Protein AF-A0A6G0XTJ3-F1 (afdb_monomer_lite)

InterPro domains:
  IPR000008 C2 domain [PF00168] (5-105)
  IPR000008 C2 domain [PS50004] (1-110)
  IPR000008 C2 domain [SM00239] (5-108)
  IPR006614 Peroxin/Ferlin domain [SM00694] (213-246)
  IPR010482 TECPR1-like, DysF domain [PF06398] (123-240)
  IPR035892 C2 domain superfamily [G3DSA:2.60.40.150] (3-154)
  IPR035892 C2 domain superfamily [SSF49562] (4-116)

pLDDT: mean 91.64, std 7.92, range [51.38, 98.62]

Sequence (246 aa):
MAILTVRIELYKATDLPAADMAVLGGKSDPYLVFTLGAHQARSLCVNGSLNPEFHAAQFEFQIDSARYENAAVEVQVWDNDVWRKDDLLGTISIPLKQIPRRHQAQPTAYPLVLDPAFVSHQVDSKVHMTLQILNEDEVAERVVLEVWENERIGLLNRKWTHENLKSGERKHWSSESGRITGDKFDDVVPPAASCYKATETWHYVKTSGDLAGWVYAADFDGPWFEKSQVRFSVRRRRWIQVLELV

Foldseek 3Di:
DFKKKKKKFFFKKAFFFFPDDPPVPGFFQKKKWKDKPPDIDIAATEPGDSIDGLQRDMDMDMDDPVCLQPIWIKMWMWGDDDPDDIDTQFIFTGRNVNADQDWDPFWDWTFTHGDPVRPVRPTRMTTTMHIHIGTPVRDQQKDKWKKKAKWWQDPPPRDTDQVRDDPPAAHRMEDLVSPQHDPDPVSHTDDDDPQKDWPDDKDWDCSDAENRQKWWALGSVDDTHNDDDPNTTMIMIMIIIMIGGD

Structure (mmCIF, N/CA/C/O backbone):
data_AF-A0A6G0XTJ3-F1
#
_entry.id   AF-A0A6G0XTJ3-F1
#
loop_
_atom_site.group_PDB
_atom_site.id
_atom_site.type_symbol
_atom_site.label_atom_id
_atom_site.label_alt_id
_atom_site.label_comp_id
_atom_site.label_asym_id
_atom_site.label_entity_id
_atom_site.label_seq_id
_atom_site.pdbx_PDB_ins_code
_atom_site.Cartn_x
_atom_site.Cartn_y
_atom_site.Cartn_z
_atom_site.occupancy
_atom_site.B_iso_or_equiv
_atom_site.auth_seq_id
_atom_site.auth_comp_id
_atom_site.auth_asym_id
_atom_site.auth_atom_id
_atom_site.pdbx_PDB_model_num
ATOM 1 N N . MET A 1 1 ? -26.649 5.704 -8.907 1.00 62.97 1 MET A N 1
ATOM 2 C CA . MET A 1 1 ? -26.161 5.340 -7.560 1.00 62.97 1 MET A CA 1
ATOM 3 C C . ME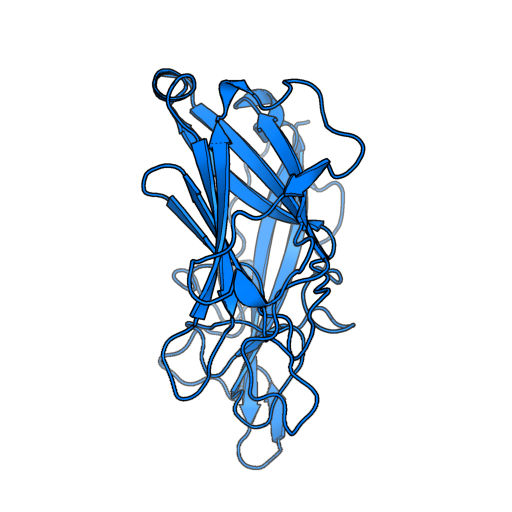T A 1 1 ? -24.852 6.079 -7.389 1.00 62.97 1 MET A C 1
ATOM 5 O O . MET A 1 1 ? -24.062 6.017 -8.318 1.00 62.97 1 MET A O 1
ATOM 9 N N . ALA A 1 2 ? -24.685 6.853 -6.317 1.00 87.50 2 ALA A N 1
ATOM 10 C CA . ALA A 1 2 ? -23.471 7.647 -6.116 1.00 87.50 2 ALA A CA 1
ATOM 11 C C . ALA A 1 2 ? -22.349 6.764 -5.557 1.00 87.50 2 ALA A C 1
ATOM 13 O O . ALA A 1 2 ? -22.618 5.917 -4.692 1.00 87.50 2 ALA A O 1
ATOM 14 N N . ILE A 1 3 ? -21.122 6.958 -6.033 1.00 91.44 3 ILE A N 1
ATOM 15 C CA . ILE A 1 3 ? -19.933 6.274 -5.523 1.00 91.44 3 ILE A CA 1
ATOM 16 C C . ILE A 1 3 ? -19.253 7.177 -4.489 1.00 91.44 3 ILE A C 1
ATOM 18 O O . ILE A 1 3 ? -19.184 8.393 -4.645 1.00 91.44 3 ILE A O 1
ATOM 22 N N . LEU A 1 4 ? -18.775 6.580 -3.399 1.00 92.88 4 LEU A N 1
ATOM 23 C CA . LEU A 1 4 ? -17.902 7.234 -2.428 1.00 92.88 4 LEU A CA 1
ATOM 24 C C . LEU A 1 4 ? -16.513 6.604 -2.498 1.00 92.88 4 LEU A C 1
ATOM 26 O O . LEU A 1 4 ? -16.388 5.388 -2.666 1.00 92.88 4 LEU A O 1
ATOM 30 N N . THR A 1 5 ? -15.485 7.418 -2.299 1.00 93.50 5 THR A N 1
ATOM 31 C CA . THR A 1 5 ? -14.100 6.971 -2.157 1.00 93.50 5 THR A CA 1
ATOM 32 C C . THR A 1 5 ? -13.686 7.050 -0.694 1.00 93.50 5 THR A C 1
ATOM 34 O O . THR A 1 5 ? -13.781 8.098 -0.059 1.00 93.50 5 THR A O 1
ATOM 37 N N . VAL A 1 6 ? -13.208 5.933 -0.152 1.00 94.56 6 VAL A N 1
ATOM 38 C CA . VAL A 1 6 ? -12.562 5.859 1.159 1.00 94.56 6 VAL A CA 1
ATOM 39 C C . VAL A 1 6 ? -11.060 5.984 0.944 1.00 94.56 6 VAL A C 1
ATOM 41 O O . VAL A 1 6 ? -10.449 5.071 0.390 1.00 94.56 6 VAL A O 1
ATOM 44 N N . ARG A 1 7 ? -10.470 7.101 1.375 1.00 93.81 7 ARG A N 1
ATOM 45 C CA . ARG A 1 7 ? -9.021 7.335 1.338 1.00 93.81 7 ARG A CA 1
ATOM 46 C C . ARG A 1 7 ? -8.423 7.091 2.718 1.00 93.81 7 ARG A C 1
ATOM 48 O O . ARG A 1 7 ? -8.933 7.602 3.714 1.00 93.81 7 ARG A O 1
ATOM 55 N N . ILE A 1 8 ? -7.341 6.326 2.760 1.00 95.12 8 ILE A N 1
ATOM 56 C CA . ILE A 1 8 ? -6.580 5.990 3.963 1.00 95.12 8 ILE A CA 1
ATOM 57 C C . ILE A 1 8 ? -5.150 6.474 3.761 1.00 95.12 8 ILE A C 1
ATOM 59 O O . ILE A 1 8 ? -4.542 6.126 2.751 1.00 95.12 8 ILE A O 1
ATOM 63 N N . GLU A 1 9 ? -4.592 7.214 4.715 1.00 94.38 9 GLU A N 1
ATOM 64 C CA . GLU A 1 9 ? -3.153 7.504 4.754 1.00 94.38 9 GLU A CA 1
ATOM 65 C C . GLU A 1 9 ? -2.546 6.809 5.973 1.00 94.38 9 GLU A C 1
ATOM 67 O O . GLU A 1 9 ? -2.852 7.138 7.121 1.00 94.38 9 GLU A O 1
ATOM 72 N N . LEU A 1 10 ? -1.696 5.815 5.727 1.00 96.06 10 LEU A N 1
ATOM 73 C CA . LEU A 1 10 ? -1.033 5.017 6.750 1.00 96.06 10 LEU A CA 1
ATOM 74 C C . LEU A 1 10 ? 0.309 5.646 7.132 1.00 96.06 10 LEU A C 1
ATOM 76 O O . LEU A 1 10 ? 1.194 5.795 6.292 1.00 96.06 10 LEU A O 1
ATOM 80 N N . TYR A 1 11 ? 0.501 5.959 8.414 1.00 95.25 11 TYR A N 1
ATOM 81 C CA . TYR A 1 11 ? 1.720 6.623 8.884 1.00 95.25 11 TYR A CA 1
ATOM 82 C C . TYR A 1 11 ? 2.690 5.671 9.562 1.00 95.25 11 TYR A C 1
ATOM 84 O O . TYR A 1 11 ? 3.867 5.661 9.213 1.00 95.25 11 TYR A O 1
ATOM 92 N N . LYS A 1 12 ? 2.223 4.906 10.549 1.00 96.75 12 LYS A N 1
ATOM 93 C CA . LYS A 1 12 ? 3.055 3.983 11.331 1.00 96.75 12 LYS A CA 1
ATOM 94 C C . LYS A 1 12 ? 2.205 2.994 12.116 1.00 96.75 12 LYS A C 1
ATOM 96 O O . LYS A 1 12 ? 1.019 3.237 12.340 1.00 96.75 12 LYS A O 1
ATOM 101 N N . ALA A 1 13 ? 2.835 1.937 12.607 1.00 97.94 13 ALA A N 1
ATOM 102 C CA . ALA A 1 13 ? 2.327 1.173 13.739 1.00 97.94 13 ALA A CA 1
ATOM 103 C C . ALA A 1 13 ? 3.308 1.283 14.910 1.00 97.94 13 ALA A C 1
ATOM 105 O O . ALA A 1 13 ? 4.484 1.588 14.716 1.00 97.94 13 ALA A O 1
ATOM 106 N N . THR A 1 14 ? 2.819 1.093 16.127 1.00 97.56 14 THR A N 1
ATOM 107 C CA . THR A 1 14 ? 3.628 1.197 17.344 1.00 97.56 14 THR A CA 1
ATOM 108 C C . THR A 1 14 ? 3.388 0.012 18.251 1.00 97.56 14 THR A C 1
ATOM 110 O O . THR A 1 14 ? 2.244 -0.428 18.353 1.00 97.56 14 THR A O 1
ATOM 113 N N . ASP A 1 15 ? 4.449 -0.423 18.927 1.00 96.06 15 ASP A N 1
ATOM 114 C CA . ASP A 1 15 ? 4.445 -1.479 19.941 1.00 96.06 15 ASP A CA 1
ATOM 115 C C . ASP A 1 15 ? 3.797 -2.783 19.450 1.00 96.06 15 ASP A C 1
ATOM 117 O O . ASP A 1 15 ? 2.881 -3.313 20.068 1.00 96.06 15 ASP A O 1
ATOM 121 N N . LEU A 1 16 ? 4.201 -3.264 18.272 1.00 96.56 16 LEU A N 1
ATOM 122 C CA . LEU A 1 16 ? 3.733 -4.544 17.734 1.00 96.56 16 LEU A CA 1
ATOM 123 C C . LEU A 1 16 ? 4.341 -5.732 18.502 1.00 96.56 16 LEU A C 1
ATOM 125 O O . LEU A 1 16 ? 5.470 -5.630 18.990 1.00 96.56 16 LEU A O 1
ATOM 129 N N . PRO A 1 17 ? 3.644 -6.881 18.585 1.00 93.19 17 PRO A N 1
ATOM 130 C CA . PRO A 1 17 ? 4.220 -8.090 19.159 1.00 93.19 17 PRO A CA 1
ATOM 131 C C . PRO A 1 17 ? 5.360 -8.615 18.277 1.00 93.19 17 PRO A C 1
ATOM 133 O O . PRO A 1 17 ? 5.270 -8.588 17.051 1.00 93.19 17 PRO A O 1
ATOM 136 N N . ALA A 1 18 ? 6.417 -9.118 18.915 1.00 89.44 18 ALA A N 1
ATOM 137 C CA . ALA A 1 18 ? 7.508 -9.821 18.248 1.00 89.44 18 ALA A CA 1
ATOM 138 C C . ALA A 1 18 ? 7.072 -11.227 17.819 1.00 89.44 18 ALA A C 1
ATOM 140 O O . ALA A 1 18 ? 6.812 -12.062 18.685 1.00 89.44 18 ALA A O 1
ATOM 141 N N . ALA A 1 19 ? 7.005 -11.487 16.516 1.00 80.44 19 ALA A N 1
ATOM 142 C CA . ALA A 1 19 ? 6.619 -12.791 15.974 1.00 80.44 19 ALA A CA 1
ATOM 143 C C . ALA A 1 19 ? 7.823 -13.668 15.578 1.00 80.44 19 ALA A C 1
ATOM 145 O O . ALA A 1 19 ? 7.720 -14.900 15.595 1.00 80.44 19 ALA A O 1
ATOM 146 N N . ASP A 1 20 ? 8.996 -13.069 15.353 1.00 76.31 20 ASP A N 1
ATOM 147 C CA . ASP A 1 20 ? 10.240 -13.801 15.129 1.00 76.31 20 ASP A CA 1
ATOM 148 C C . ASP A 1 20 ? 10.941 -14.228 16.425 1.00 76.31 20 ASP A C 1
ATOM 150 O O . ASP A 1 20 ? 10.878 -13.577 17.473 1.00 76.31 20 ASP A O 1
ATOM 154 N N . MET A 1 21 ? 11.693 -15.331 16.331 1.00 62.06 21 MET A N 1
ATOM 155 C CA . MET A 1 21 ? 12.376 -15.980 17.454 1.00 62.06 21 MET A CA 1
ATOM 156 C C . MET A 1 21 ? 13.208 -15.008 18.314 1.00 62.06 21 MET A C 1
ATOM 158 O O . MET A 1 21 ? 14.171 -14.378 17.867 1.00 62.06 21 MET A O 1
ATOM 162 N N . ALA A 1 22 ? 12.899 -14.988 19.613 1.00 55.50 22 ALA A N 1
ATOM 163 C CA . ALA A 1 22 ? 13.457 -14.074 20.612 1.00 55.50 22 ALA A CA 1
ATOM 164 C C . ALA A 1 22 ? 14.989 -14.142 20.805 1.00 55.50 22 ALA A C 1
ATOM 166 O O . ALA A 1 22 ? 15.582 -13.188 21.307 1.00 55.50 22 ALA A O 1
ATOM 167 N N . VAL A 1 23 ? 15.659 -15.223 20.381 1.00 52.19 23 VAL A N 1
ATOM 168 C CA . VAL A 1 23 ? 17.114 -15.429 20.576 1.00 52.19 23 VAL A CA 1
ATOM 169 C C . VAL A 1 23 ? 17.966 -14.383 19.832 1.00 52.19 23 VAL A C 1
ATOM 171 O O . VAL A 1 23 ? 19.100 -14.127 20.227 1.00 52.19 23 VAL A O 1
ATOM 174 N N . LEU A 1 24 ? 17.415 -13.728 18.803 1.00 51.38 24 LEU A N 1
ATOM 175 C CA . LEU A 1 24 ? 18.075 -12.658 18.036 1.00 51.38 24 LEU A CA 1
ATOM 176 C C . LEU A 1 24 ? 17.458 -11.265 18.266 1.00 51.38 24 LEU A C 1
ATOM 178 O O . LEU A 1 24 ? 17.714 -10.339 17.498 1.00 51.38 24 LEU A O 1
ATOM 182 N N . GLY A 1 25 ? 16.675 -11.095 19.335 1.00 54.78 25 GLY A N 1
ATOM 183 C CA . GLY A 1 25 ? 16.099 -9.801 19.709 1.00 54.78 25 GLY A CA 1
ATOM 184 C C . GLY A 1 25 ? 14.658 -9.563 19.256 1.00 54.78 25 GLY A C 1
ATOM 185 O O . GLY A 1 25 ? 14.263 -8.404 19.240 1.00 54.78 25 GLY A O 1
ATOM 186 N N . GLY A 1 26 ? 13.911 -10.624 18.908 1.00 66.31 26 GLY A N 1
ATOM 187 C CA . GLY A 1 26 ? 12.444 -10.655 18.761 1.00 66.31 26 GLY A CA 1
ATOM 188 C C . GLY A 1 26 ? 11.853 -9.469 17.999 1.00 66.31 26 GLY A C 1
ATOM 189 O O . GLY A 1 26 ? 11.491 -8.459 18.601 1.00 66.31 26 GLY A O 1
ATOM 190 N N . LYS A 1 27 ? 11.755 -9.580 16.676 1.00 81.38 27 LYS A N 1
ATOM 191 C CA . LYS A 1 27 ? 11.218 -8.530 15.802 1.00 81.38 27 LYS A CA 1
ATOM 192 C C . LYS A 1 27 ? 10.072 -9.087 14.956 1.00 81.38 27 LYS A C 1
ATOM 194 O O . LYS A 1 27 ? 9.687 -10.235 15.134 1.00 81.38 27 LYS A O 1
ATOM 199 N N . SER A 1 28 ? 9.533 -8.235 14.100 1.00 88.00 28 SER A N 1
ATOM 200 C CA . SER A 1 28 ? 8.550 -8.584 13.080 1.00 88.00 28 SER A CA 1
ATOM 201 C C . SER A 1 28 ? 8.933 -7.830 11.801 1.00 88.00 28 SER A C 1
ATOM 203 O O . SER A 1 28 ? 9.561 -6.765 11.882 1.00 88.00 28 SER A O 1
ATOM 205 N N . ASP A 1 29 ? 8.541 -8.345 10.646 1.00 91.62 29 ASP A N 1
ATOM 206 C CA . ASP A 1 29 ? 8.568 -7.739 9.319 1.00 91.62 29 ASP A CA 1
ATOM 207 C C . ASP A 1 29 ? 7.145 -7.257 8.924 1.00 91.62 29 ASP A C 1
ATOM 209 O O . ASP A 1 29 ? 6.542 -7.770 7.969 1.00 91.62 29 ASP A O 1
ATOM 213 N N . PRO A 1 30 ? 6.544 -6.289 9.654 1.00 95.00 30 PRO A N 1
ATOM 214 C CA . PRO A 1 30 ? 5.126 -5.991 9.545 1.00 95.00 30 PRO A CA 1
ATOM 215 C C . PRO A 1 30 ? 4.707 -5.388 8.205 1.00 95.00 30 PRO A C 1
ATOM 217 O O . PRO A 1 30 ? 5.391 -4.546 7.612 1.00 95.00 30 PRO A O 1
ATOM 220 N N . TYR A 1 31 ? 3.492 -5.742 7.799 1.00 96.44 31 TYR A N 1
ATOM 221 C CA . TYR A 1 31 ? 2.725 -5.074 6.755 1.00 96.44 31 TYR A CA 1
ATOM 222 C C . TYR A 1 31 ? 1.237 -5.063 7.099 1.00 96.44 31 TYR A C 1
ATOM 224 O O . TYR A 1 31 ? 0.759 -5.826 7.939 1.00 96.44 31 TYR A O 1
ATOM 232 N N . LEU A 1 32 ? 0.495 -4.172 6.449 1.00 97.94 32 LEU A N 1
ATOM 233 C CA . LEU A 1 32 ? -0.933 -4.013 6.655 1.00 97.94 32 LEU A CA 1
ATOM 234 C C . LEU A 1 32 ? -1.706 -4.408 5.407 1.00 97.94 32 LEU A C 1
ATOM 236 O O . LEU A 1 32 ? -1.293 -4.135 4.278 1.00 97.94 32 LEU A O 1
ATOM 240 N N . VAL A 1 33 ? -2.852 -5.032 5.637 1.00 98.06 33 VAL A N 1
ATOM 241 C CA . VAL A 1 33 ? -3.831 -5.380 4.617 1.00 98.06 33 VAL A CA 1
ATOM 242 C C . VAL A 1 33 ? -5.123 -4.647 4.935 1.00 98.06 33 VAL A C 1
ATOM 244 O O . VAL A 1 33 ? -5.713 -4.855 5.992 1.00 98.06 33 VAL A O 1
ATOM 247 N N . PHE A 1 34 ? -5.554 -3.796 4.012 1.00 98.25 34 PHE A N 1
ATOM 248 C CA . PHE A 1 34 ? -6.800 -3.042 4.082 1.00 98.25 34 PHE A CA 1
ATOM 249 C C . PHE A 1 34 ? -7.832 -3.711 3.185 1.00 98.25 34 PHE A C 1
ATOM 251 O O . PHE A 1 34 ? -7.541 -3.978 2.020 1.00 98.25 34 PHE A O 1
ATOM 258 N N . THR A 1 35 ? -9.031 -3.959 3.702 1.00 98.12 35 THR A N 1
ATOM 259 C CA . THR A 1 35 ? -10.126 -4.586 2.957 1.00 98.12 35 THR A CA 1
ATOM 260 C C . THR A 1 35 ? -11.396 -3.751 3.085 1.00 98.12 35 THR A C 1
ATOM 262 O O . THR A 1 35 ? -11.796 -3.380 4.188 1.00 98.12 35 THR A O 1
ATOM 265 N N . LEU A 1 36 ? -12.051 -3.482 1.953 1.00 97.00 36 LEU A N 1
ATOM 266 C CA . LEU A 1 36 ? -13.379 -2.875 1.892 1.00 97.00 36 LEU A CA 1
ATOM 267 C C . LEU A 1 36 ? -14.246 -3.647 0.891 1.00 97.00 36 LEU A C 1
ATOM 269 O O . LEU A 1 36 ? -14.061 -3.570 -0.326 1.00 97.00 36 LEU A O 1
ATOM 273 N N . GLY A 1 37 ? -15.209 -4.413 1.405 1.00 92.38 37 GLY A N 1
ATOM 274 C CA . GLY A 1 37 ? -16.030 -5.297 0.579 1.00 92.38 37 GLY A CA 1
ATOM 275 C C . GLY A 1 37 ? -15.183 -6.374 -0.107 1.00 92.38 37 GLY A C 1
ATOM 276 O O . GLY A 1 37 ? -14.578 -7.200 0.565 1.00 92.38 37 GLY A O 1
ATOM 277 N N . ALA A 1 38 ? -15.159 -6.376 -1.442 1.00 91.00 38 ALA A N 1
ATOM 278 C CA . ALA A 1 38 ? -14.368 -7.320 -2.242 1.00 91.00 38 ALA A CA 1
ATOM 279 C C . ALA A 1 38 ? -12.983 -6.776 -2.641 1.00 91.00 38 ALA A C 1
ATOM 281 O O . ALA A 1 38 ? -12.222 -7.468 -3.316 1.00 91.00 38 ALA A O 1
ATOM 282 N N . HIS A 1 39 ? -12.670 -5.531 -2.275 1.00 93.50 39 HIS A N 1
ATOM 283 C CA . HIS A 1 39 ? -11.424 -4.871 -2.643 1.00 93.50 39 HIS A CA 1
ATOM 284 C C . HIS A 1 39 ? -10.423 -4.950 -1.497 1.00 93.50 39 HIS A C 1
ATOM 286 O O . HIS A 1 39 ? -10.787 -4.756 -0.337 1.00 93.50 39 HIS A O 1
ATOM 292 N N . GLN A 1 40 ? -9.160 -5.198 -1.836 1.00 94.81 40 GLN A N 1
ATOM 293 C CA . GLN A 1 40 ? -8.071 -5.327 -0.879 1.00 94.81 40 GLN A CA 1
ATOM 294 C C . GLN A 1 40 ? -6.833 -4.581 -1.384 1.00 94.81 40 GLN A C 1
ATOM 296 O O . GLN A 1 40 ? -6.540 -4.610 -2.579 1.00 94.81 40 GLN A O 1
ATOM 301 N N . ALA A 1 41 ? -6.106 -3.933 -0.476 1.00 93.94 41 ALA A N 1
ATOM 302 C CA . ALA A 1 41 ? -4.799 -3.340 -0.739 1.00 93.94 41 ALA A CA 1
ATOM 303 C C . ALA A 1 41 ? -3.807 -3.725 0.364 1.00 93.94 41 ALA A C 1
ATOM 305 O O . ALA A 1 41 ? -4.196 -3.954 1.510 1.00 93.94 41 ALA A O 1
ATOM 306 N N . ARG A 1 42 ? -2.519 -3.790 0.017 1.00 94.38 42 ARG A N 1
ATOM 307 C CA . ARG A 1 42 ? -1.431 -4.194 0.915 1.00 94.38 42 ARG A CA 1
ATOM 308 C C . ARG A 1 42 ? -0.367 -3.098 0.984 1.00 94.38 42 ARG A C 1
ATOM 310 O O . ARG A 1 42 ? -0.004 -2.543 -0.051 1.00 94.38 42 ARG A O 1
ATOM 317 N N . SER A 1 43 ? 0.146 -2.803 2.179 1.00 95.25 43 SER A N 1
ATOM 318 C CA . SER A 1 43 ? 1.287 -1.896 2.362 1.00 95.25 43 SER A CA 1
ATOM 319 C C . SER A 1 43 ? 2.621 -2.544 1.973 1.00 95.25 43 SER A C 1
ATOM 321 O O . SER A 1 43 ? 2.710 -3.752 1.752 1.00 95.25 43 SER A O 1
ATOM 323 N N . LEU A 1 44 ? 3.690 -1.742 1.956 1.00 94.00 44 LEU A N 1
ATOM 324 C CA . LEU A 1 44 ? 5.051 -2.281 1.984 1.00 94.00 44 LEU A CA 1
ATOM 325 C C . LEU A 1 44 ? 5.284 -3.073 3.278 1.00 94.00 44 LEU A C 1
ATOM 327 O O . LEU A 1 44 ? 4.667 -2.782 4.306 1.00 94.00 44 LEU A O 1
ATOM 331 N N . CYS A 1 45 ? 6.193 -4.040 3.213 1.00 93.62 45 CYS A N 1
ATOM 332 C CA . CYS A 1 45 ? 6.741 -4.734 4.371 1.00 93.62 45 CYS A CA 1
ATOM 333 C C . CYS A 1 45 ? 7.938 -3.950 4.929 1.00 93.62 45 CYS A C 1
ATOM 335 O O . CYS A 1 45 ? 8.872 -3.604 4.191 1.00 93.62 45 CYS A O 1
ATOM 337 N N . VAL A 1 46 ? 7.923 -3.683 6.235 1.00 92.06 46 VAL A N 1
ATOM 338 C CA . VAL A 1 46 ? 9.010 -2.992 6.942 1.00 92.06 46 VAL A CA 1
ATOM 339 C C . VAL A 1 46 ? 9.794 -4.016 7.748 1.00 92.06 46 VAL A C 1
ATOM 341 O O . VAL A 1 46 ? 9.270 -4.561 8.705 1.00 92.06 46 VAL A O 1
ATOM 344 N N . ASN A 1 47 ? 11.052 -4.272 7.390 1.00 88.94 47 ASN A N 1
ATOM 345 C CA . ASN A 1 47 ? 11.811 -5.355 8.022 1.00 88.94 47 ASN A CA 1
ATOM 346 C C . ASN A 1 47 ? 12.246 -5.030 9.458 1.00 88.94 47 ASN A C 1
ATOM 348 O O . ASN A 1 47 ? 12.827 -3.969 9.718 1.00 88.94 47 ASN A O 1
ATOM 352 N N . GLY A 1 48 ? 12.095 -6.000 10.353 1.00 89.06 48 GLY A N 1
ATOM 353 C CA . GLY A 1 48 ? 12.726 -6.058 11.659 1.00 89.06 48 GLY A CA 1
ATOM 354 C C . GLY A 1 48 ? 12.357 -4.893 12.574 1.00 89.06 48 GLY A C 1
ATOM 355 O O . GLY A 1 48 ? 13.245 -4.335 13.238 1.00 89.06 48 GLY A O 1
ATOM 356 N N . SER A 1 49 ? 11.082 -4.505 12.598 1.00 92.06 49 SER A N 1
ATOM 357 C CA . SER A 1 49 ? 10.582 -3.381 13.385 1.00 92.06 49 SER A CA 1
ATOM 358 C C . SER A 1 49 ? 9.259 -3.692 14.076 1.00 92.06 49 SER A C 1
ATOM 360 O O . SER A 1 49 ? 8.274 -4.042 13.439 1.00 92.06 49 SER A O 1
ATOM 362 N N . LEU A 1 50 ? 9.212 -3.446 15.386 1.00 94.44 50 LEU A N 1
ATOM 363 C CA . LEU A 1 50 ? 7.964 -3.421 16.160 1.00 94.44 50 LEU A CA 1
ATOM 364 C C . LEU A 1 50 ? 7.272 -2.047 16.107 1.00 94.44 50 LEU A C 1
ATOM 366 O O . LEU A 1 50 ? 6.180 -1.870 16.637 1.00 94.44 50 LEU A O 1
ATOM 370 N N . ASN A 1 51 ? 7.918 -1.060 15.480 1.00 96.12 51 ASN A N 1
ATOM 371 C CA . ASN A 1 51 ? 7.412 0.298 15.298 1.00 96.12 51 ASN A CA 1
ATOM 372 C C . ASN A 1 51 ? 7.624 0.729 13.835 1.00 96.12 51 ASN A C 1
ATOM 374 O O . ASN A 1 51 ? 8.474 1.582 13.564 1.00 96.12 51 ASN A O 1
ATOM 378 N N . PRO A 1 52 ? 6.979 0.062 12.863 1.00 94.94 52 PRO A N 1
ATOM 379 C CA . PRO A 1 52 ? 7.200 0.346 11.450 1.00 94.94 52 PRO A CA 1
ATOM 380 C C . PRO A 1 52 ? 6.662 1.724 11.056 1.00 94.94 52 PRO A C 1
ATOM 382 O O . PRO A 1 52 ? 5.592 2.133 11.511 1.00 94.94 52 PRO A O 1
ATOM 385 N N . GLU A 1 53 ? 7.370 2.407 10.158 1.00 94.00 53 GLU A N 1
ATOM 386 C CA . GLU A 1 53 ? 6.927 3.656 9.535 1.00 94.00 53 GLU A CA 1
ATOM 387 C C . GLU A 1 53 ? 6.561 3.419 8.065 1.00 94.00 53 GLU A C 1
ATOM 389 O O . GLU A 1 53 ? 7.235 2.684 7.350 1.00 94.00 53 GLU A O 1
ATOM 394 N N . PHE A 1 54 ? 5.472 4.046 7.625 1.00 92.25 54 PHE A N 1
ATOM 395 C CA . PHE A 1 54 ? 4.904 3.935 6.277 1.00 92.25 54 PHE A CA 1
ATOM 396 C C . PHE A 1 54 ? 4.755 5.298 5.582 1.00 92.25 54 PHE A C 1
ATOM 398 O O . PHE A 1 54 ? 4.269 5.361 4.458 1.00 92.25 54 PHE A O 1
ATOM 405 N N . HIS A 1 55 ? 5.157 6.387 6.248 1.00 88.50 55 HIS A N 1
ATOM 406 C CA . HIS A 1 55 ? 5.308 7.732 5.676 1.00 88.50 55 HIS A CA 1
ATOM 407 C C . HIS A 1 55 ? 4.096 8.252 4.876 1.00 88.50 55 HIS A C 1
ATOM 409 O O . HIS A 1 55 ? 4.254 8.806 3.788 1.00 88.50 55 HIS A O 1
ATOM 415 N N . ALA A 1 56 ? 2.894 8.103 5.441 1.00 87.94 56 ALA A N 1
ATOM 416 C CA . ALA A 1 56 ? 1.627 8.516 4.830 1.00 87.94 56 ALA A CA 1
ATOM 417 C C . ALA A 1 56 ? 1.327 7.792 3.503 1.00 87.94 56 ALA A C 1
ATOM 419 O O . ALA A 1 56 ? 0.833 8.391 2.549 1.00 87.94 56 ALA A O 1
ATOM 420 N N . ALA A 1 57 ? 1.627 6.491 3.427 1.00 89.06 57 ALA A N 1
ATOM 421 C CA . ALA A 1 57 ? 1.248 5.660 2.290 1.00 89.06 57 ALA A CA 1
ATOM 422 C C . ALA A 1 57 ? -0.275 5.701 2.083 1.00 89.06 57 ALA A C 1
ATOM 424 O O . ALA A 1 57 ? -1.040 5.386 2.997 1.00 89.06 57 ALA A O 1
ATOM 425 N N . GLN A 1 58 ? -0.703 6.097 0.884 1.00 90.19 58 GLN A N 1
ATOM 426 C CA . GLN A 1 58 ? -2.110 6.318 0.557 1.00 90.19 58 GLN A CA 1
ATOM 427 C C . GLN A 1 58 ? -2.747 5.083 -0.093 1.00 90.19 58 GLN A C 1
ATOM 429 O O . GLN A 1 58 ? -2.176 4.500 -1.015 1.00 90.19 58 GLN A O 1
ATOM 434 N N . PHE A 1 59 ? -3.962 4.746 0.337 1.00 92.62 59 PHE A N 1
ATOM 435 C CA . PHE A 1 59 ? -4.806 3.689 -0.224 1.00 92.62 59 PHE A CA 1
ATOM 436 C C . PHE A 1 59 ? -6.213 4.235 -0.470 1.00 92.62 59 PHE A C 1
ATOM 438 O O . PHE A 1 59 ? -6.737 4.979 0.357 1.00 92.62 59 PHE A O 1
ATOM 445 N N . GLU A 1 60 ? -6.835 3.864 -1.588 1.00 92.81 60 GLU A N 1
ATOM 446 C CA . GLU A 1 60 ? -8.186 4.308 -1.942 1.00 92.81 60 GLU A CA 1
ATOM 447 C C . GLU A 1 60 ? -9.078 3.131 -2.326 1.00 92.81 60 GLU A C 1
ATOM 449 O O . GLU A 1 60 ? -8.662 2.223 -3.047 1.00 92.81 60 GLU A O 1
ATOM 454 N N . PHE A 1 61 ? -10.324 3.169 -1.858 1.00 94.38 61 PHE A N 1
ATOM 455 C CA . PHE A 1 61 ? -11.337 2.159 -2.141 1.00 94.38 61 PHE A CA 1
ATOM 456 C C . PHE A 1 61 ? -12.643 2.821 -2.552 1.00 94.38 61 PHE A C 1
ATOM 458 O O . PHE A 1 61 ? -13.086 3.769 -1.909 1.00 94.38 61 PHE A O 1
ATOM 465 N N . GLN A 1 62 ? -13.295 2.290 -3.582 1.00 93.88 62 GLN A N 1
ATOM 466 C CA . GLN A 1 62 ? -14.617 2.747 -3.998 1.00 93.88 62 GLN A CA 1
ATOM 467 C C . GLN A 1 62 ? -15.710 1.897 -3.351 1.00 93.88 62 GLN A C 1
ATOM 469 O O . GLN A 1 62 ? -15.594 0.673 -3.257 1.00 93.88 62 GLN A O 1
ATOM 474 N N . ILE A 1 63 ? -16.794 2.543 -2.930 1.00 93.69 63 ILE A N 1
ATOM 475 C CA . ILE A 1 63 ? -17.979 1.872 -2.402 1.00 93.69 63 ILE A CA 1
ATOM 476 C C . ILE A 1 63 ? -19.257 2.565 -2.871 1.00 93.69 63 ILE A C 1
ATOM 478 O O . ILE A 1 63 ? -19.329 3.788 -2.967 1.00 93.69 63 ILE A O 1
ATOM 482 N N . ASP A 1 64 ? -20.292 1.771 -3.142 1.00 93.00 64 ASP A N 1
ATOM 483 C CA . ASP A 1 64 ? -21.637 2.294 -3.373 1.00 93.00 64 ASP A CA 1
ATOM 484 C C . ASP A 1 64 ? -22.149 2.989 -2.102 1.00 93.00 64 ASP A C 1
ATOM 486 O O . ASP A 1 64 ? -22.173 2.388 -1.021 1.00 93.00 64 ASP A O 1
ATOM 490 N N . SER A 1 65 ? -22.598 4.238 -2.236 1.00 90.44 65 SER A N 1
ATOM 491 C CA . SER A 1 65 ? -23.221 5.008 -1.153 1.00 90.44 65 SER A CA 1
ATOM 492 C C . SER A 1 65 ? -24.350 4.257 -0.435 1.00 90.44 65 SER A C 1
ATOM 494 O O . SER A 1 65 ? -24.502 4.417 0.774 1.00 90.44 65 SER A O 1
ATOM 496 N N . ALA A 1 66 ? -25.087 3.369 -1.111 1.00 91.94 66 ALA A N 1
ATOM 497 C CA . ALA A 1 66 ? -26.129 2.545 -0.495 1.00 91.94 66 ALA A CA 1
ATOM 498 C C . ALA A 1 66 ? -25.584 1.521 0.521 1.00 91.94 66 ALA A C 1
ATOM 500 O O . ALA A 1 66 ? -26.313 1.070 1.405 1.00 91.94 66 ALA A O 1
ATOM 501 N N . ARG A 1 67 ? -24.307 1.136 0.407 1.00 92.38 67 ARG A N 1
ATOM 502 C CA . ARG A 1 67 ? -23.639 0.194 1.321 1.00 92.38 67 ARG A CA 1
ATOM 503 C C . ARG A 1 67 ? -22.909 0.892 2.468 1.00 92.38 67 ARG A C 1
ATOM 505 O O . ARG A 1 67 ? -22.502 0.211 3.405 1.00 92.38 67 ARG A O 1
ATOM 512 N N . TYR A 1 68 ? -22.770 2.218 2.414 1.00 90.94 68 TYR A N 1
ATOM 513 C CA . TYR A 1 68 ? -21.983 3.017 3.357 1.00 90.94 68 TYR A CA 1
ATOM 514 C C . TYR A 1 68 ? -22.329 2.743 4.831 1.00 90.94 68 TYR A C 1
ATOM 516 O O . TYR A 1 68 ? -21.433 2.490 5.632 1.00 90.94 68 TYR A O 1
ATOM 524 N N . GLU A 1 69 ? -23.619 2.720 5.179 1.00 90.94 69 GLU A N 1
ATOM 525 C CA . GLU A 1 69 ? -24.097 2.589 6.570 1.00 90.94 69 GLU A CA 1
ATOM 526 C C . GLU A 1 69 ? -23.680 1.282 7.266 1.00 90.94 69 GLU A C 1
ATOM 528 O O . GLU A 1 69 ? -23.554 1.234 8.493 1.00 90.94 69 GLU A O 1
ATOM 533 N N . ASN A 1 70 ? -23.462 0.222 6.483 1.00 92.94 70 ASN A N 1
ATOM 534 C CA . ASN A 1 70 ? -23.170 -1.126 6.977 1.00 92.94 70 ASN A CA 1
ATOM 535 C C . ASN A 1 70 ? -21.763 -1.608 6.602 1.00 92.94 70 ASN A C 1
ATOM 537 O O . ASN A 1 70 ? -21.439 -2.774 6.815 1.00 92.94 70 ASN A O 1
ATOM 541 N N . ALA A 1 71 ? -20.941 -0.738 6.017 1.00 95.88 71 ALA A N 1
ATOM 542 C CA . ALA A 1 71 ? -19.589 -1.073 5.607 1.00 95.88 71 ALA A CA 1
ATOM 543 C C . ALA A 1 71 ? -18.562 -0.660 6.666 1.00 95.88 71 ALA A C 1
ATOM 545 O O . ALA A 1 71 ? -18.751 0.307 7.408 1.00 95.88 71 ALA A O 1
ATOM 546 N N . ALA A 1 72 ? -17.447 -1.382 6.693 1.00 97.38 72 ALA A N 1
ATOM 547 C CA . ALA A 1 72 ? -16.288 -1.089 7.517 1.00 97.38 72 ALA A CA 1
ATOM 548 C C . ALA A 1 72 ? -15.011 -1.287 6.698 1.00 97.38 72 ALA A C 1
ATOM 550 O O . ALA A 1 72 ? -14.971 -2.136 5.804 1.00 97.38 72 ALA A O 1
ATOM 551 N N . VAL A 1 73 ? -13.983 -0.498 7.007 1.00 97.88 73 VAL A N 1
ATOM 552 C CA . VAL A 1 73 ? -12.615 -0.827 6.606 1.00 97.88 73 VAL A CA 1
ATOM 553 C C . VAL A 1 73 ? -12.094 -1.852 7.599 1.00 97.88 73 VAL A C 1
ATOM 555 O O . VAL A 1 73 ? -11.987 -1.561 8.791 1.00 97.88 73 VAL A O 1
ATOM 558 N N . GLU A 1 74 ? -11.759 -3.031 7.095 1.00 98.31 74 GLU A N 1
ATOM 559 C CA . GLU A 1 74 ? -11.067 -4.060 7.861 1.00 98.31 74 GLU A CA 1
ATOM 560 C C . GLU A 1 74 ? -9.565 -3.917 7.636 1.00 98.31 74 GLU A C 1
ATOM 562 O O . GLU A 1 74 ? -9.093 -3.882 6.497 1.00 98.31 74 GLU A O 1
ATOM 567 N N . VAL A 1 75 ? -8.811 -3.826 8.724 1.00 98.56 75 VAL A N 1
ATOM 568 C CA . VAL A 1 75 ? -7.355 -3.708 8.711 1.00 98.56 75 VAL A CA 1
ATOM 569 C C . VAL A 1 75 ? -6.772 -4.908 9.429 1.00 98.56 75 VAL A C 1
ATOM 571 O O . VAL A 1 75 ? -7.148 -5.210 10.559 1.00 98.56 75 VAL A O 1
ATOM 574 N N . GLN A 1 76 ? -5.830 -5.580 8.787 1.00 98.56 76 GLN A N 1
ATOM 575 C CA . GLN A 1 76 ? -5.079 -6.678 9.379 1.00 98.56 76 GLN A CA 1
ATOM 576 C C . GLN A 1 76 ? -3.601 -6.314 9.386 1.00 98.56 76 GLN A C 1
ATOM 578 O O . GLN A 1 76 ? -3.073 -5.879 8.361 1.00 98.56 76 GLN A O 1
ATOM 583 N N . VAL A 1 77 ? -2.943 -6.487 10.528 1.00 98.12 77 VAL A N 1
ATOM 584 C CA . VAL A 1 77 ? -1.493 -6.325 10.661 1.00 98.12 77 VAL A CA 1
ATOM 585 C C . VAL A 1 77 ? -0.880 -7.715 10.665 1.00 98.12 77 VAL A C 1
ATOM 587 O O . VAL A 1 77 ? -1.226 -8.541 11.507 1.00 98.12 77 VAL A O 1
ATOM 590 N N . TRP A 1 78 ? 0.013 -7.965 9.722 1.00 97.19 78 TRP A N 1
ATOM 591 C CA . TRP A 1 78 ? 0.641 -9.259 9.491 1.00 97.19 78 TRP A CA 1
ATOM 592 C C . TRP A 1 78 ? 2.147 -9.147 9.647 1.00 97.19 78 TRP A C 1
ATOM 594 O O . TRP A 1 78 ? 2.718 -8.115 9.299 1.00 97.19 78 TRP A O 1
ATOM 604 N N . ASP A 1 79 ? 2.770 -10.219 10.113 1.00 94.19 79 ASP A N 1
ATOM 605 C CA . ASP A 1 79 ? 4.210 -10.419 10.077 1.00 94.19 79 ASP A CA 1
ATOM 606 C C . ASP A 1 79 ? 4.596 -11.205 8.823 1.00 94.19 79 ASP A C 1
ATOM 608 O O . ASP A 1 79 ? 4.003 -12.250 8.550 1.00 94.19 79 ASP A O 1
ATOM 612 N N . ASN A 1 80 ? 5.526 -10.688 8.012 1.00 90.69 80 ASN A N 1
ATOM 613 C CA . ASN A 1 80 ? 5.949 -11.411 6.818 1.00 90.69 80 ASN A CA 1
ATOM 614 C C . ASN A 1 80 ? 7.035 -12.438 7.126 1.00 90.69 80 ASN A C 1
ATOM 616 O O . ASN A 1 80 ? 8.135 -12.088 7.534 1.00 90.69 80 ASN A O 1
ATOM 620 N N . ASP A 1 81 ? 6.767 -13.685 6.761 1.00 84.88 81 ASP A N 1
ATOM 621 C CA . ASP A 1 81 ? 7.683 -14.789 6.958 1.00 84.88 81 ASP A CA 1
ATOM 622 C C . ASP A 1 81 ? 8.144 -15.385 5.631 1.00 84.88 81 ASP A C 1
ATOM 624 O O . ASP A 1 81 ? 7.376 -15.723 4.735 1.00 84.88 81 ASP A O 1
ATOM 628 N N . VAL A 1 82 ? 9.453 -15.573 5.503 1.00 74.56 82 VAL A N 1
ATOM 629 C CA . VAL A 1 82 ? 10.067 -16.024 4.243 1.00 74.56 82 VAL A CA 1
ATOM 630 C C . VAL A 1 82 ? 9.872 -17.517 4.013 1.00 74.56 82 VAL A C 1
ATOM 632 O O . VAL A 1 82 ? 9.765 -17.972 2.876 1.00 74.56 82 VAL A O 1
ATOM 635 N N . TRP A 1 83 ? 9.895 -18.288 5.099 1.00 73.19 83 TRP A N 1
ATOM 636 C CA . TRP A 1 83 ? 9.967 -19.752 5.071 1.00 73.19 83 TRP A CA 1
ATOM 637 C C . TRP A 1 83 ? 8.745 -20.428 5.696 1.00 73.19 83 TRP A C 1
ATOM 639 O O . TRP A 1 83 ? 8.657 -21.656 5.693 1.00 73.19 83 TRP A O 1
ATOM 649 N N . ARG A 1 84 ? 7.810 -19.644 6.234 1.00 81.12 84 ARG A N 1
ATOM 650 C CA . ARG A 1 84 ? 6.556 -20.110 6.828 1.00 81.12 84 ARG A CA 1
ATOM 651 C C . ARG A 1 84 ? 5.419 -19.186 6.402 1.00 81.12 84 ARG A C 1
ATOM 653 O O . ARG A 1 84 ? 5.627 -18.227 5.672 1.00 81.12 84 ARG A O 1
ATOM 660 N N . LYS A 1 85 ? 4.201 -19.548 6.789 1.00 86.19 85 LYS A N 1
ATOM 661 C CA . LYS A 1 85 ? 3.031 -18.705 6.565 1.00 86.19 85 LYS A CA 1
ATOM 662 C C . LYS A 1 85 ? 3.147 -17.462 7.448 1.00 86.19 85 LYS A C 1
ATOM 664 O O . LYS A 1 85 ? 3.444 -17.623 8.622 1.00 86.19 85 LYS A O 1
ATOM 669 N N . ASP A 1 86 ? 2.841 -16.303 6.877 1.00 91.88 86 ASP A N 1
ATOM 670 C CA . ASP A 1 86 ? 2.732 -15.035 7.599 1.00 91.88 86 ASP A CA 1
ATOM 671 C C . ASP A 1 86 ? 1.808 -15.156 8.827 1.00 91.88 86 ASP A C 1
ATOM 673 O O . ASP A 1 86 ? 0.693 -15.696 8.732 1.00 91.88 86 ASP A O 1
ATOM 677 N N . ASP A 1 87 ? 2.268 -14.625 9.959 1.00 93.69 87 ASP A N 1
ATOM 678 C CA . ASP A 1 87 ? 1.550 -14.631 11.232 1.00 93.69 87 ASP A CA 1
ATOM 679 C C . ASP A 1 87 ? 0.644 -13.387 11.339 1.00 93.69 87 ASP A C 1
ATOM 681 O O . ASP A 1 87 ? 1.070 -12.248 11.133 1.00 93.69 87 ASP A O 1
ATOM 685 N N . LEU A 1 88 ? -0.642 -13.578 11.657 1.00 96.44 88 LEU A N 1
ATOM 686 C CA . LEU A 1 88 ? -1.559 -12.460 11.905 1.00 96.44 88 LEU A CA 1
ATOM 687 C C . LEU A 1 88 ? -1.267 -11.883 13.291 1.00 96.44 88 LEU A C 1
ATOM 689 O O . LEU A 1 88 ? -1.493 -12.556 14.290 1.00 96.44 88 LEU A O 1
ATOM 693 N N . LEU A 1 89 ? -0.822 -10.630 13.366 1.00 97.06 89 LEU A N 1
ATOM 694 C CA . LEU A 1 89 ? -0.535 -9.973 14.645 1.00 97.06 89 LEU A CA 1
ATOM 695 C C . LEU A 1 89 ? -1.809 -9.445 15.305 1.00 97.06 89 LEU A C 1
ATOM 697 O O . LEU A 1 89 ? -1.959 -9.484 16.527 1.00 97.06 89 LEU A O 1
ATOM 701 N N . GLY A 1 90 ? -2.740 -8.942 14.496 1.00 97.94 90 GLY A N 1
ATOM 702 C CA . GLY A 1 90 ? -4.016 -8.446 14.984 1.00 97.94 90 GLY A CA 1
ATOM 703 C C . GLY A 1 90 ? -4.839 -7.726 13.926 1.00 97.94 90 GLY A C 1
ATOM 704 O O . GLY A 1 90 ? -4.450 -7.612 12.761 1.00 97.94 90 GLY A O 1
ATOM 705 N N . THR A 1 91 ? -5.998 -7.231 14.348 1.00 98.62 91 THR A N 1
ATOM 706 C CA . THR A 1 91 ? -7.013 -6.651 13.464 1.00 98.62 91 THR A CA 1
ATOM 707 C C . THR A 1 91 ? -7.622 -5.363 14.015 1.00 98.62 91 THR A C 1
ATOM 709 O O . THR A 1 91 ? -7.593 -5.102 15.219 1.00 98.62 91 THR A O 1
ATOM 712 N N . ILE A 1 92 ? -8.170 -4.542 13.120 1.00 98.56 92 ILE A N 1
ATOM 713 C CA . ILE A 1 92 ? -8.945 -3.334 13.423 1.00 98.56 92 ILE A CA 1
ATOM 714 C C . ILE A 1 92 ? -10.134 -3.310 12.461 1.00 98.56 92 ILE A C 1
ATOM 716 O O . ILE A 1 92 ? -9.938 -3.418 11.254 1.00 98.56 92 ILE A O 1
ATOM 720 N N . SER A 1 93 ? -11.343 -3.109 12.981 1.00 98.06 93 SER A N 1
ATOM 721 C CA . SER A 1 93 ? -12.546 -2.883 12.170 1.00 98.06 93 SER A CA 1
ATOM 722 C C . SER A 1 93 ? -13.043 -1.459 12.392 1.00 98.06 93 SER A C 1
ATOM 724 O O . SER A 1 93 ? -13.292 -1.053 13.531 1.00 98.06 93 SER A O 1
ATOM 726 N N . ILE A 1 94 ? -13.156 -0.680 11.314 1.00 97.25 94 ILE A N 1
ATOM 727 C CA . ILE A 1 94 ? -13.545 0.736 11.360 1.00 97.25 94 ILE A CA 1
ATOM 728 C C . ILE A 1 94 ? -14.821 0.933 10.532 1.00 97.25 94 ILE A C 1
ATOM 730 O O . ILE A 1 94 ? -14.741 1.078 9.308 1.00 97.25 94 ILE A O 1
ATOM 734 N N . PRO A 1 95 ? -16.010 0.966 11.163 1.00 97.00 95 PRO A N 1
ATOM 735 C CA . PRO A 1 95 ? -17.262 1.258 10.473 1.00 97.00 95 PRO A CA 1
ATOM 736 C C . PRO A 1 95 ? -17.224 2.623 9.776 1.00 97.00 95 PRO A C 1
ATOM 738 O O . PRO A 1 95 ? -16.922 3.637 10.409 1.00 97.00 95 PRO A O 1
ATOM 741 N N . LEU A 1 96 ? -17.599 2.685 8.494 1.00 95.06 96 LEU A N 1
ATOM 742 C CA . LEU A 1 96 ? -17.485 3.915 7.698 1.00 95.06 96 LEU A CA 1
ATOM 743 C C . LEU A 1 96 ? -18.308 5.075 8.269 1.00 95.06 96 LEU A C 1
ATOM 745 O O . LEU A 1 96 ? -17.882 6.226 8.207 1.00 95.06 96 LEU A O 1
ATOM 749 N N . LYS A 1 97 ? -19.458 4.774 8.881 1.00 93.75 97 LYS A N 1
ATOM 750 C CA . LYS A 1 97 ? -20.320 5.761 9.553 1.00 93.75 97 LYS A CA 1
ATOM 751 C C . LYS A 1 97 ? -19.672 6.450 10.761 1.00 93.75 97 LYS A C 1
ATOM 753 O O . LYS A 1 97 ? -20.167 7.476 11.212 1.00 93.75 97 LYS A O 1
ATOM 758 N N . GLN A 1 98 ? -18.606 5.870 11.319 1.00 91.69 98 GLN A N 1
ATOM 759 C CA . GLN A 1 98 ? -17.854 6.453 12.434 1.00 91.69 98 GLN A CA 1
ATOM 760 C C . GLN A 1 98 ? -16.722 7.367 11.954 1.00 91.69 98 GLN A C 1
ATOM 762 O O . GLN A 1 98 ? -16.144 8.095 12.760 1.00 91.69 98 GLN A O 1
ATOM 767 N N . ILE A 1 99 ? -16.403 7.349 10.656 1.00 90.75 99 ILE A N 1
ATOM 768 C CA . ILE A 1 99 ? -15.367 8.202 10.079 1.00 90.75 99 ILE A CA 1
ATOM 769 C C . ILE A 1 99 ? -15.935 9.623 9.943 1.00 90.75 99 ILE A C 1
ATOM 771 O O . ILE A 1 99 ? -16.966 9.814 9.288 1.00 90.75 99 ILE A O 1
ATOM 775 N N . PRO A 1 100 ? -15.294 10.640 10.546 1.00 84.50 100 PRO A N 1
ATOM 776 C CA . PRO A 1 100 ? -15.729 12.021 10.406 1.00 84.50 100 PRO A CA 1
ATOM 777 C C . PRO A 1 100 ? -15.736 12.459 8.939 1.00 84.50 100 PRO A C 1
ATOM 779 O O . PRO A 1 100 ? -14.792 12.205 8.199 1.00 84.50 100 PRO A O 1
ATOM 782 N N . ARG A 1 101 ? -16.770 13.204 8.537 1.00 79.50 101 ARG A N 1
ATOM 783 C CA . ARG A 1 101 ? -16.843 13.828 7.202 1.00 79.50 101 ARG A CA 1
ATOM 784 C C . ARG A 1 101 ? -15.825 14.954 6.997 1.00 79.50 101 ARG A C 1
ATOM 786 O O . ARG A 1 101 ? -15.602 15.372 5.873 1.00 79.50 101 ARG A O 1
ATOM 793 N N . ARG A 1 102 ? -15.239 15.485 8.074 1.00 74.75 102 ARG A N 1
ATOM 794 C CA . ARG A 1 102 ? -14.202 16.522 7.986 1.00 74.75 102 ARG A CA 1
ATOM 795 C C . ARG A 1 102 ? -12.842 15.876 7.771 1.00 74.75 102 ARG A C 1
ATOM 797 O O . ARG A 1 102 ? -12.541 14.875 8.417 1.00 74.75 102 ARG A O 1
ATOM 804 N N . HIS A 1 103 ? -12.006 16.516 6.956 1.00 74.25 103 HIS A N 1
ATOM 805 C CA . HIS A 1 103 ? -10.599 16.152 6.829 1.00 74.25 103 HIS A CA 1
ATOM 806 C C . HIS A 1 103 ? -9.931 16.062 8.205 1.00 74.25 103 HIS A C 1
ATOM 808 O O . HIS A 1 103 ? -9.957 17.008 8.999 1.00 74.25 103 HIS A O 1
ATOM 814 N N . GLN A 1 104 ? -9.323 14.911 8.478 1.00 75.19 104 GLN A N 1
ATOM 815 C CA . GLN A 1 104 ? -8.489 14.719 9.653 1.00 75.19 104 GLN A CA 1
ATOM 816 C C . GLN A 1 104 ? -7.133 15.381 9.398 1.00 75.19 104 GLN A C 1
ATOM 818 O O . GLN A 1 104 ? -6.381 14.944 8.534 1.00 75.19 104 GLN A O 1
ATOM 823 N N . ALA A 1 105 ? -6.823 16.442 10.145 1.00 73.25 105 ALA A N 1
ATOM 824 C CA . ALA A 1 105 ? -5.541 17.142 10.028 1.00 73.25 105 ALA A CA 1
ATOM 825 C C . ALA A 1 105 ? -4.367 16.366 10.655 1.00 73.25 105 ALA A C 1
ATOM 827 O O . ALA A 1 105 ? -3.211 16.698 10.406 1.00 73.25 105 ALA A O 1
ATOM 828 N N . GLN A 1 106 ? -4.653 15.372 11.503 1.00 86.31 106 GLN A N 1
ATOM 829 C CA . GLN A 1 106 ? -3.651 14.546 12.176 1.00 86.31 106 GLN A CA 1
ATOM 830 C C . GLN A 1 106 ? -4.064 13.068 12.159 1.00 86.31 106 GLN A C 1
ATOM 832 O O . GLN A 1 106 ? -5.265 12.783 12.200 1.00 86.31 106 GLN A O 1
ATOM 837 N N . PRO A 1 107 ? -3.094 12.134 12.143 1.00 93.00 107 PRO A N 1
ATOM 838 C CA . PRO A 1 107 ? -3.372 10.705 12.232 1.00 93.00 107 PRO A CA 1
ATOM 839 C C . PRO A 1 107 ? -4.089 10.349 13.536 1.00 93.00 107 PRO A C 1
ATOM 841 O O . PRO A 1 107 ? -3.702 10.800 14.615 1.00 93.00 107 PRO A O 1
ATOM 844 N N . THR A 1 108 ? -5.102 9.493 13.440 1.00 95.25 108 THR A N 1
ATOM 845 C CA . THR A 1 108 ? -5.771 8.894 14.599 1.00 95.25 108 THR A CA 1
ATOM 846 C C . THR A 1 108 ? -5.081 7.578 14.955 1.00 95.25 108 THR A C 1
ATOM 848 O O . THR A 1 108 ? -4.708 6.809 14.068 1.00 95.25 108 THR A O 1
ATOM 851 N N . ALA A 1 109 ? -4.906 7.313 16.252 1.00 97.44 109 ALA A N 1
ATOM 852 C CA . ALA A 1 109 ? -4.375 6.047 16.746 1.00 97.44 109 ALA A CA 1
ATOM 853 C C . ALA A 1 109 ? -5.516 5.043 16.963 1.00 97.44 109 ALA A C 1
ATOM 855 O O . ALA A 1 109 ? -6.373 5.243 17.824 1.00 97.44 109 ALA A O 1
ATOM 856 N N . TYR A 1 110 ? -5.503 3.955 16.201 1.00 97.75 110 TYR A N 1
ATOM 857 C CA . TYR A 1 110 ? -6.465 2.866 16.294 1.00 97.75 110 TYR A CA 1
ATOM 858 C C . TYR A 1 110 ? -5.841 1.690 17.057 1.00 97.75 110 TYR A C 1
ATOM 860 O O . TYR A 1 110 ? -4.794 1.193 16.628 1.00 97.75 110 TYR A O 1
ATOM 868 N N . PRO A 1 111 ? -6.429 1.255 18.188 1.00 98.06 111 PRO A N 1
ATOM 869 C CA . PRO A 1 111 ? -5.908 0.131 18.956 1.00 98.06 111 PRO A CA 1
ATOM 870 C C . PRO A 1 111 ? -6.062 -1.171 18.170 1.00 98.06 111 PRO A C 1
ATOM 872 O O . PRO A 1 111 ? -7.109 -1.426 17.574 1.00 98.06 111 PRO A O 1
ATOM 875 N N . LEU A 1 112 ? -5.013 -1.986 18.183 1.00 97.69 112 LEU A N 1
ATOM 876 C CA . LEU A 1 112 ? -4.995 -3.284 17.527 1.00 97.69 112 LEU A CA 1
ATOM 877 C C . LEU A 1 112 ? -5.631 -4.334 18.443 1.00 97.69 112 LEU A C 1
ATOM 879 O O . LEU A 1 112 ? -5.197 -4.525 19.578 1.00 97.69 112 LEU A O 1
ATOM 883 N N . VAL A 1 113 ? -6.635 -5.052 17.943 1.00 98.12 113 VAL A N 1
ATOM 884 C CA . VAL A 1 113 ? -7.126 -6.263 18.605 1.00 98.12 113 VAL A CA 1
ATOM 885 C C . VAL A 1 113 ? -6.170 -7.393 18.248 1.00 98.12 113 VAL A C 1
ATOM 887 O O . VAL A 1 113 ? -6.159 -7.852 17.105 1.00 98.12 113 VAL A O 1
ATOM 890 N N . LEU A 1 114 ? -5.340 -7.797 19.208 1.00 97.56 114 LEU A N 1
ATOM 891 C CA . LEU A 1 114 ? -4.323 -8.828 19.003 1.00 97.56 114 LEU A CA 1
ATOM 892 C C . LEU A 1 114 ? -4.950 -10.177 18.645 1.00 97.56 114 LEU A C 1
ATOM 894 O O . LEU A 1 114 ? -5.988 -10.561 19.192 1.00 97.56 114 LEU A O 1
ATOM 898 N N . ASP A 1 115 ? -4.281 -10.911 17.761 1.00 97.12 115 ASP A N 1
ATOM 899 C CA . ASP A 1 115 ? -4.580 -12.324 17.552 1.00 97.12 115 ASP A CA 1
ATOM 900 C C . ASP A 1 115 ? -4.303 -13.118 18.850 1.00 97.12 115 ASP A C 1
ATOM 902 O O . ASP A 1 115 ? -3.362 -12.780 19.583 1.00 97.12 115 ASP A O 1
ATOM 906 N N . PRO A 1 116 ? -5.096 -14.163 19.175 1.00 96.00 116 PRO A N 1
ATOM 907 C CA . PRO A 1 116 ? -4.912 -14.959 20.389 1.00 96.00 116 PRO A CA 1
ATOM 908 C C . PRO A 1 116 ? -3.487 -15.472 20.614 1.00 96.00 116 PRO A C 1
ATOM 910 O O . PRO A 1 116 ? -3.077 -15.593 21.770 1.00 96.00 116 PRO A O 1
ATOM 913 N N . ALA A 1 117 ? -2.727 -15.738 19.545 1.00 92.31 117 ALA A N 1
ATOM 914 C CA . ALA A 1 117 ? -1.338 -16.177 19.644 1.00 92.31 117 ALA A CA 1
ATOM 915 C C . ALA A 1 117 ? -0.415 -15.137 20.308 1.00 92.31 117 ALA A C 1
ATOM 917 O O . ALA A 1 117 ? 0.592 -15.514 20.905 1.00 92.31 117 ALA A O 1
ATOM 918 N N . PHE A 1 118 ? -0.771 -13.848 20.261 1.00 93.25 118 PHE A N 1
ATOM 919 C CA . PHE A 1 118 ? 0.082 -12.738 20.696 1.00 93.25 118 PHE A CA 1
ATOM 920 C C . PHE A 1 118 ? -0.418 -12.004 21.949 1.00 93.25 118 PHE A C 1
ATOM 922 O O . PHE A 1 118 ? 0.277 -11.130 22.464 1.00 93.25 118 PHE A O 1
ATOM 929 N N . VAL A 1 119 ? -1.577 -12.367 22.511 1.00 92.19 119 VAL A N 1
ATOM 930 C CA . VAL A 1 119 ? -2.145 -11.697 23.704 1.00 92.19 119 VAL A CA 1
ATOM 931 C C . VAL A 1 119 ? -1.192 -11.733 24.908 1.00 92.19 119 VAL A C 1
ATOM 933 O O . VAL A 1 119 ? -1.111 -10.771 25.672 1.00 92.19 119 VAL A O 1
ATOM 936 N N . SER A 1 120 ? -0.419 -12.811 25.074 1.00 91.44 120 SER A N 1
ATOM 937 C CA . SER A 1 120 ? 0.540 -12.945 26.180 1.00 91.44 120 SER A CA 1
ATOM 938 C C . SER A 1 120 ? 1.744 -12.005 26.082 1.00 91.44 120 SER A C 1
ATOM 940 O O . SER A 1 120 ? 2.495 -11.905 27.051 1.00 91.44 120 SER A O 1
ATOM 942 N N . HIS A 1 121 ? 1.935 -11.321 24.948 1.00 90.12 121 HIS A N 1
ATOM 943 C CA . HIS A 1 121 ? 3.071 -10.425 24.720 1.00 90.12 121 HIS A CA 1
ATOM 944 C C . HIS A 1 121 ? 2.924 -9.097 25.482 1.00 90.12 121 HIS A C 1
ATOM 946 O O . HIS A 1 121 ? 3.919 -8.404 25.655 1.00 90.12 121 HIS A O 1
ATOM 952 N N . GLN A 1 122 ? 1.721 -8.777 25.988 1.00 89.31 122 GLN A N 1
ATOM 953 C CA . GLN A 1 122 ? 1.446 -7.607 26.842 1.00 89.31 122 GLN A CA 1
ATOM 954 C C . GLN A 1 122 ? 1.859 -6.259 26.220 1.00 89.31 122 GLN A C 1
ATOM 956 O O . GLN A 1 122 ? 2.368 -5.378 26.909 1.00 89.31 122 GLN A O 1
ATOM 961 N N . VAL A 1 123 ? 1.622 -6.103 24.919 1.00 94.06 123 VAL A N 1
ATOM 962 C CA . VAL A 1 123 ? 1.895 -4.877 24.153 1.00 94.06 123 VAL A CA 1
ATOM 963 C C . VAL A 1 123 ? 0.659 -3.970 24.044 1.00 94.06 123 VAL A C 1
ATOM 965 O O . VAL A 1 123 ? -0.476 -4.442 24.127 1.00 94.06 123 VAL A O 1
ATOM 968 N N . ASP A 1 124 ? 0.869 -2.673 23.813 1.00 96.50 124 ASP A N 1
ATOM 969 C CA . ASP A 1 124 ? -0.148 -1.640 23.546 1.00 96.50 124 ASP A CA 1
ATOM 970 C C . ASP A 1 124 ? -0.141 -1.242 22.056 1.00 96.50 124 ASP A C 1
ATOM 972 O O . ASP A 1 124 ? 0.059 -0.082 21.670 1.00 96.50 124 ASP A O 1
ATOM 976 N N . SER A 1 125 ? -0.329 -2.249 21.197 1.00 97.81 125 SER A N 1
ATOM 977 C CA . SER A 1 125 ? -0.235 -2.109 19.745 1.00 97.81 125 SER A CA 1
ATOM 978 C C . SER A 1 125 ? -1.268 -1.135 19.170 1.00 97.81 125 SER A C 1
ATOM 980 O O . SER A 1 125 ? -2.475 -1.274 19.390 1.00 97.81 125 SER A O 1
ATOM 982 N N . LYS A 1 126 ? -0.811 -0.176 18.354 1.00 98.38 126 LYS A N 1
ATOM 983 C CA . LYS A 1 126 ? -1.668 0.815 17.671 1.00 98.38 126 LYS A CA 1
ATOM 984 C C . LYS A 1 126 ? -1.233 1.048 16.232 1.00 98.38 126 LYS A C 1
ATOM 986 O O . LYS A 1 126 ? -0.040 1.070 15.939 1.00 98.38 126 LYS A O 1
ATOM 991 N N . VAL A 1 127 ? -2.196 1.322 15.356 1.00 98.38 127 VAL A N 1
ATOM 992 C CA . VAL A 1 127 ? -1.963 1.796 13.983 1.00 98.38 127 VAL A CA 1
ATOM 993 C C . VAL A 1 127 ? -2.368 3.262 13.881 1.00 98.38 127 VAL A C 1
ATOM 995 O O . VAL A 1 127 ? -3.460 3.640 14.298 1.00 98.38 127 VAL A O 1
ATOM 998 N N . HIS A 1 128 ? -1.492 4.094 13.324 1.00 97.88 128 HIS A N 1
ATOM 999 C CA . HIS A 1 128 ? -1.695 5.535 13.178 1.00 97.88 128 HIS A CA 1
ATOM 1000 C C . HIS A 1 128 ? -1.998 5.850 11.715 1.00 97.88 128 HIS A C 1
ATOM 1002 O O . HIS A 1 128 ? -1.135 5.670 10.849 1.00 97.88 128 HIS A O 1
ATOM 1008 N N . MET A 1 129 ? -3.217 6.308 11.438 1.00 96.75 129 MET A N 1
ATOM 1009 C CA . MET A 1 129 ? -3.685 6.597 10.078 1.00 96.75 129 MET A CA 1
ATOM 1010 C C . MET A 1 129 ? -4.751 7.692 10.050 1.00 96.75 129 MET A C 1
ATOM 1012 O O . MET A 1 129 ? -5.416 7.941 11.057 1.00 96.75 129 MET A O 1
ATOM 1016 N N . THR A 1 130 ? -4.914 8.343 8.900 1.00 95.69 130 THR A N 1
ATOM 1017 C CA . THR A 1 130 ? -6.080 9.190 8.614 1.00 95.69 130 THR A CA 1
ATOM 1018 C C . THR A 1 130 ? -7.068 8.425 7.738 1.00 95.69 130 THR A C 1
ATOM 1020 O O . THR A 1 130 ? -6.668 7.582 6.933 1.00 95.69 130 THR A O 1
ATOM 1023 N N . LEU A 1 131 ? -8.364 8.705 7.898 1.00 95.00 131 LEU A N 1
ATOM 1024 C CA . LEU A 1 131 ? -9.409 8.206 7.003 1.00 95.00 131 LEU A CA 1
ATOM 1025 C C . LEU A 1 131 ? -10.297 9.357 6.528 1.00 95.00 131 LEU A C 1
ATOM 1027 O O . LEU A 1 131 ? -10.679 10.223 7.318 1.00 95.00 131 LEU A O 1
ATOM 1031 N N . GLN A 1 132 ? -10.635 9.348 5.241 1.00 92.88 132 GLN A N 1
ATOM 1032 C CA . GLN A 1 132 ? -11.468 10.356 4.586 1.00 92.88 132 GLN A CA 1
ATOM 1033 C C . GLN A 1 132 ? -12.523 9.671 3.712 1.00 92.88 132 GLN A C 1
ATOM 1035 O O . GLN A 1 132 ? -12.233 8.684 3.036 1.00 92.88 132 GLN A O 1
ATOM 1040 N N . ILE A 1 133 ? -13.747 10.204 3.730 1.00 92.50 133 ILE A N 1
ATOM 1041 C CA . ILE A 1 133 ? -14.848 9.779 2.858 1.00 92.50 133 ILE A CA 1
ATOM 1042 C C . ILE A 1 133 ? -15.110 10.907 1.873 1.00 92.50 133 ILE A C 1
ATOM 1044 O O . ILE A 1 133 ? -15.632 11.946 2.272 1.00 92.50 133 ILE A O 1
ATOM 1048 N N . LEU A 1 134 ? -14.760 10.679 0.615 1.00 91.31 134 LEU A N 1
ATOM 1049 C CA . LEU A 1 134 ? -14.829 11.659 -0.460 1.00 91.31 134 LEU A CA 1
ATOM 1050 C C . LEU A 1 134 ? -15.949 11.279 -1.430 1.00 91.31 134 LEU A C 1
ATOM 1052 O O . LEU A 1 134 ? -16.158 10.097 -1.720 1.00 91.31 134 LEU A O 1
ATOM 1056 N N . ASN A 1 135 ? -16.686 12.268 -1.915 1.00 91.00 135 ASN A N 1
ATOM 1057 C CA . ASN A 1 135 ? -17.609 12.107 -3.033 1.00 91.00 135 ASN A CA 1
ATOM 1058 C C . ASN A 1 135 ? -16.879 12.247 -4.385 1.00 91.00 135 ASN A C 1
ATOM 1060 O O . ASN A 1 135 ? -15.681 12.524 -4.431 1.00 91.00 135 ASN A O 1
ATOM 1064 N N . GLU A 1 136 ? -17.598 12.023 -5.486 1.00 87.25 136 GLU A N 1
ATOM 1065 C CA . GLU A 1 136 ? -17.030 12.085 -6.839 1.00 87.25 136 GLU A CA 1
ATOM 1066 C C . GLU A 1 136 ? -16.435 13.460 -7.176 1.00 87.25 136 GLU A C 1
ATOM 1068 O O . GLU A 1 136 ? -15.353 13.502 -7.754 1.00 87.25 136 GLU A O 1
ATOM 1073 N N . ASP A 1 137 ? -17.070 14.561 -6.762 1.00 86.38 137 ASP A N 1
ATOM 1074 C CA . ASP A 1 137 ? -16.576 15.921 -7.011 1.00 86.38 137 ASP A CA 1
ATOM 1075 C C . ASP A 1 137 ? -15.283 16.190 -6.222 1.00 86.38 137 ASP A C 1
ATOM 1077 O O . ASP A 1 137 ? -14.298 16.652 -6.791 1.00 86.38 137 ASP A O 1
ATOM 1081 N N . GLU A 1 138 ? -15.237 15.810 -4.939 1.00 88.12 138 GLU A N 1
ATOM 1082 C CA . GLU A 1 138 ? -14.051 15.965 -4.074 1.00 88.12 138 GLU A CA 1
ATOM 1083 C C . GLU A 1 138 ? -12.845 15.157 -4.582 1.00 88.12 138 GLU A C 1
ATOM 1085 O O . GLU A 1 138 ? -11.694 15.565 -4.430 1.00 88.12 138 GLU A O 1
ATOM 1090 N N . VAL A 1 139 ? -13.089 13.993 -5.191 1.00 85.44 139 VAL A N 1
ATOM 1091 C CA . VAL A 1 139 ? -12.037 13.214 -5.861 1.00 85.44 139 VAL A CA 1
ATOM 1092 C C . VAL A 1 139 ? -11.660 13.860 -7.191 1.00 85.44 139 VAL A C 1
ATOM 1094 O O . VAL A 1 139 ? -10.482 13.915 -7.538 1.00 85.44 139 VAL A O 1
ATOM 1097 N N . ALA A 1 140 ? -12.642 14.354 -7.943 1.00 84.69 140 ALA A N 1
ATOM 1098 C CA . ALA A 1 140 ? -12.433 14.936 -9.259 1.00 84.69 140 ALA A CA 1
ATOM 1099 C C . ALA A 1 140 ? -11.714 16.288 -9.221 1.00 84.69 140 ALA A C 1
ATOM 1101 O O . ALA A 1 140 ? -11.130 16.650 -10.235 1.00 84.69 140 ALA A O 1
ATOM 1102 N N . GLU A 1 141 ? -11.695 17.014 -8.101 1.00 86.31 141 GLU A N 1
ATOM 1103 C CA . GLU A 1 141 ? -10.897 18.242 -7.954 1.00 86.31 141 GLU A CA 1
ATOM 1104 C C . GLU A 1 141 ? -9.402 17.998 -8.204 1.00 86.31 141 GLU A C 1
ATOM 1106 O O . GLU A 1 141 ? -8.708 18.872 -8.729 1.00 86.31 141 GLU A O 1
ATOM 1111 N N . ARG A 1 142 ? -8.910 16.794 -7.880 1.00 84.19 142 ARG A N 1
ATOM 1112 C CA . ARG A 1 142 ? -7.501 16.428 -8.019 1.00 84.19 142 ARG A CA 1
ATOM 1113 C C . ARG A 1 142 ? -7.327 14.971 -8.438 1.00 84.19 142 ARG A C 1
ATOM 1115 O O . ARG A 1 142 ? -7.580 14.053 -7.664 1.00 84.19 142 ARG A O 1
ATOM 1122 N N . VAL A 1 143 ? -6.750 14.757 -9.616 1.00 86.94 143 VAL A N 1
ATOM 1123 C CA . VAL A 1 143 ? -6.375 13.427 -10.113 1.00 86.94 143 VAL A CA 1
ATOM 1124 C C . VAL A 1 143 ? -4.869 13.230 -9.976 1.00 86.94 143 VAL A C 1
ATOM 1126 O O . VAL A 1 143 ? -4.077 14.105 -10.317 1.00 86.94 143 VAL A O 1
ATOM 1129 N N . VAL A 1 144 ? -4.459 12.060 -9.489 1.00 90.00 144 VAL A N 1
ATOM 1130 C CA . VAL A 1 144 ? -3.051 11.649 -9.458 1.00 90.00 144 VAL A CA 1
ATOM 1131 C C . VAL A 1 144 ? -2.833 10.629 -10.565 1.00 90.00 144 VAL A C 1
ATOM 1133 O O . VAL A 1 144 ? -3.348 9.514 -10.496 1.00 90.00 144 VAL A O 1
ATOM 1136 N N . LEU A 1 145 ? -2.078 11.009 -11.592 1.00 93.38 145 LEU A N 1
ATOM 1137 C CA . LEU A 1 145 ? -1.570 10.049 -12.563 1.00 93.38 145 LEU A CA 1
ATOM 1138 C C . LEU A 1 145 ? -0.383 9.310 -11.962 1.00 93.38 145 LEU A C 1
ATOM 1140 O O . LEU A 1 145 ? 0.391 9.878 -11.192 1.00 93.38 145 LEU A O 1
ATOM 1144 N N . GLU A 1 146 ? -0.232 8.049 -12.342 1.00 95.12 146 GLU A N 1
ATOM 1145 C CA . GLU A 1 146 ? 0.793 7.173 -11.800 1.00 95.12 146 GLU A CA 1
ATOM 1146 C C . GLU A 1 146 ? 1.364 6.256 -12.874 1.00 95.12 146 GLU A C 1
ATOM 1148 O O . GLU A 1 146 ? 0.622 5.663 -13.660 1.00 95.12 146 GLU A O 1
ATOM 1153 N N . VAL A 1 147 ? 2.685 6.093 -12.847 1.00 97.19 147 VAL A N 1
ATOM 1154 C CA . VAL A 1 147 ? 3.410 5.071 -13.602 1.00 97.19 147 VAL A CA 1
ATOM 1155 C C . VAL A 1 147 ? 4.531 4.484 -12.748 1.00 97.19 147 VAL A C 1
ATOM 1157 O O . VAL A 1 147 ? 5.020 5.109 -11.807 1.00 97.19 147 VAL A O 1
ATOM 1160 N N . TRP A 1 148 ? 4.959 3.270 -13.073 1.00 97.38 148 TRP A N 1
ATOM 1161 C CA . TRP A 1 148 ? 6.012 2.561 -12.355 1.00 97.38 148 TRP A CA 1
ATOM 1162 C C . TRP A 1 148 ? 7.200 2.289 -13.254 1.00 97.38 148 TRP A C 1
ATOM 1164 O O . TRP A 1 148 ? 7.047 1.797 -14.368 1.00 97.38 148 TRP A O 1
ATOM 1174 N N . GLU A 1 149 ? 8.378 2.586 -12.728 1.00 98.00 149 GLU A N 1
ATOM 1175 C CA . GLU A 1 149 ? 9.668 2.237 -13.303 1.00 98.00 149 GLU A CA 1
ATOM 1176 C C . GLU A 1 149 ? 10.132 0.900 -12.723 1.00 98.00 149 GLU A C 1
ATOM 1178 O O . GLU A 1 149 ? 10.097 0.728 -11.507 1.00 98.00 149 GLU A O 1
ATOM 1183 N N . ASN A 1 150 ? 10.590 -0.027 -13.560 1.00 98.38 150 ASN A N 1
ATOM 1184 C CA . ASN A 1 150 ? 10.936 -1.393 -13.178 1.00 98.38 150 ASN A CA 1
ATOM 1185 C C . ASN A 1 150 ? 12.379 -1.736 -13.553 1.00 98.38 150 ASN A C 1
ATOM 1187 O O . ASN A 1 150 ? 12.834 -1.456 -14.663 1.00 98.38 150 ASN A O 1
ATOM 1191 N N . GLU A 1 151 ? 13.080 -2.426 -12.655 1.00 98.12 151 GLU A N 1
ATOM 1192 C CA . GLU A 1 151 ? 14.428 -2.928 -12.901 1.00 98.12 151 GLU A CA 1
ATOM 1193 C C . GLU A 1 151 ? 14.653 -4.307 -12.281 1.00 98.12 151 GLU A C 1
ATOM 1195 O O . GLU A 1 151 ? 14.019 -4.696 -11.297 1.00 98.12 151 GLU A O 1
ATOM 1200 N N . ARG A 1 152 ? 15.632 -5.030 -12.829 1.00 97.88 152 ARG A N 1
ATOM 1201 C CA . ARG A 1 152 ? 16.092 -6.321 -12.315 1.00 97.88 152 ARG A CA 1
ATOM 1202 C C . ARG A 1 152 ? 17.581 -6.266 -11.996 1.00 97.88 152 ARG A C 1
ATOM 1204 O O . ARG A 1 152 ? 18.360 -5.607 -12.692 1.00 97.88 152 ARG A O 1
ATOM 1211 N N . ILE A 1 153 ? 17.991 -6.963 -10.940 1.00 97.25 153 ILE A N 1
ATOM 1212 C CA . ILE A 1 153 ? 19.411 -7.105 -10.612 1.00 97.25 153 ILE A CA 1
ATOM 1213 C C . ILE A 1 153 ? 20.065 -8.112 -11.561 1.00 97.25 153 ILE A C 1
ATOM 1215 O O . ILE A 1 153 ? 19.550 -9.210 -11.783 1.00 97.25 153 ILE A O 1
ATOM 1219 N N . GLY A 1 154 ? 21.205 -7.741 -12.134 1.00 95.00 154 GLY A N 1
ATOM 1220 C CA . GLY A 1 154 ? 21.965 -8.627 -13.007 1.00 95.00 154 GLY A CA 1
ATOM 1221 C C . GLY A 1 154 ? 22.728 -9.669 -12.195 1.00 95.00 154 GLY A C 1
ATOM 1222 O O . GLY A 1 154 ? 23.405 -9.334 -11.224 1.00 95.00 154 GLY A O 1
ATOM 1223 N N . LEU A 1 155 ? 22.655 -10.938 -12.605 1.00 86.31 155 LEU A N 1
ATOM 1224 C CA . LEU A 1 155 ? 23.276 -12.053 -11.875 1.00 86.31 155 LEU A CA 1
ATOM 1225 C C . LEU A 1 155 ? 24.805 -11.927 -11.769 1.00 86.31 155 LEU A C 1
ATOM 1227 O O . LEU A 1 155 ? 25.382 -12.297 -10.752 1.00 86.31 155 LEU A O 1
ATOM 1231 N N . LEU A 1 156 ? 25.455 -11.391 -12.807 1.00 86.75 156 LEU A N 1
ATOM 1232 C CA . LEU A 1 156 ? 26.918 -11.310 -12.890 1.00 86.75 156 LEU A CA 1
ATOM 1233 C C . LEU A 1 156 ? 27.468 -9.961 -12.417 1.00 86.75 156 LEU A C 1
ATOM 1235 O O . LEU A 1 156 ? 28.453 -9.913 -11.688 1.00 86.75 156 LEU A O 1
ATOM 1239 N N . ASN A 1 157 ? 26.834 -8.857 -12.820 1.00 87.50 157 ASN A N 1
ATOM 1240 C CA . ASN A 1 157 ? 27.308 -7.501 -12.521 1.00 87.50 157 ASN A CA 1
ATOM 1241 C C . ASN A 1 157 ? 26.712 -6.918 -11.227 1.00 87.50 157 ASN A C 1
ATOM 1243 O O . ASN A 1 157 ? 27.147 -5.853 -10.795 1.00 87.50 157 ASN A O 1
ATOM 1247 N N . ARG A 1 158 ? 25.702 -7.582 -10.636 1.00 91.06 158 ARG A N 1
ATOM 1248 C CA . ARG A 1 158 ? 24.906 -7.109 -9.487 1.00 91.06 158 ARG A CA 1
ATOM 1249 C C . ARG A 1 158 ? 24.347 -5.693 -9.665 1.00 91.06 158 ARG A C 1
ATOM 1251 O O . ARG A 1 158 ? 24.066 -5.005 -8.685 1.00 91.06 158 ARG A O 1
ATOM 1258 N N . LYS A 1 159 ? 24.184 -5.255 -10.914 1.00 95.88 159 LYS A N 1
ATOM 1259 C CA . LYS A 1 159 ? 23.691 -3.928 -11.272 1.00 95.88 159 LYS A CA 1
ATOM 1260 C C . LYS A 1 159 ? 22.185 -3.996 -11.469 1.00 95.88 159 LYS A C 1
ATOM 1262 O O . LYS A 1 159 ? 21.697 -4.863 -12.191 1.00 95.88 159 LYS A O 1
ATOM 1267 N N . TRP A 1 160 ? 21.469 -3.066 -10.855 1.00 97.44 160 TRP A N 1
ATOM 1268 C CA . TRP A 1 160 ? 20.070 -2.813 -11.166 1.00 97.44 160 TRP A CA 1
ATOM 1269 C C . TRP A 1 160 ? 19.970 -2.053 -12.491 1.00 97.44 160 TRP A C 1
ATOM 1271 O O . TRP A 1 160 ? 20.632 -1.030 -12.667 1.00 97.44 160 TRP A O 1
ATOM 1281 N N . THR A 1 161 ? 19.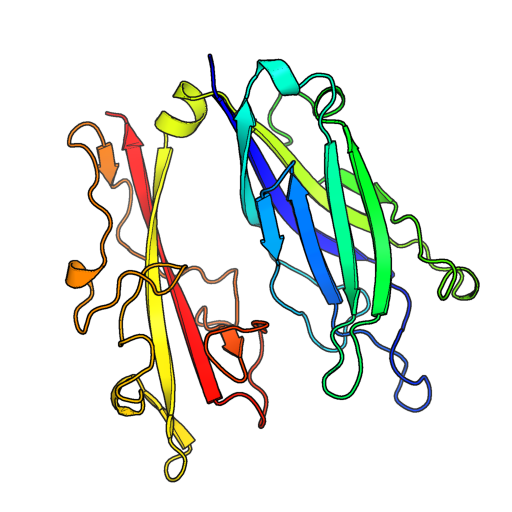223 -2.605 -13.442 1.00 97.38 161 THR A N 1
ATOM 1282 C CA . THR A 1 161 ? 18.909 -1.963 -14.726 1.00 97.38 161 THR A CA 1
ATOM 1283 C C . THR A 1 161 ? 17.703 -2.660 -15.354 1.00 97.38 161 THR A C 1
ATOM 1285 O O . THR A 1 161 ? 17.475 -3.854 -15.125 1.00 97.38 161 THR A O 1
ATOM 1288 N N . HIS A 1 162 ? 16.927 -1.927 -16.150 1.00 97.06 162 HIS A N 1
ATOM 1289 C CA . HIS A 1 162 ? 15.823 -2.485 -16.931 1.00 97.06 162 HIS A CA 1
ATOM 1290 C C . HIS A 1 162 ? 16.316 -3.451 -18.024 1.00 97.06 162 HIS A C 1
ATOM 1292 O O . HIS A 1 162 ? 15.594 -4.360 -18.410 1.00 97.06 162 HIS A O 1
ATOM 1298 N N . GLU A 1 163 ? 17.572 -3.328 -18.466 1.00 96.19 163 GLU A N 1
ATOM 1299 C CA . GLU A 1 163 ? 18.193 -4.227 -19.455 1.00 96.19 163 GLU A CA 1
ATOM 1300 C C . GLU A 1 163 ? 18.257 -5.687 -18.979 1.00 96.19 163 GLU A C 1
ATOM 1302 O O . GLU A 1 163 ? 18.389 -6.603 -19.786 1.00 96.19 163 GLU A O 1
ATOM 1307 N N . ASN A 1 164 ? 18.170 -5.917 -17.665 1.00 96.88 164 ASN A N 1
ATOM 1308 C CA . ASN A 1 164 ? 18.165 -7.263 -17.105 1.00 96.88 164 ASN A CA 1
ATOM 1309 C C . ASN A 1 164 ? 16.771 -7.911 -17.101 1.00 96.88 164 ASN A C 1
ATOM 1311 O O . ASN A 1 164 ? 16.694 -9.101 -16.793 1.00 96.88 164 ASN A O 1
ATOM 1315 N N . LEU A 1 165 ? 15.688 -7.163 -17.365 1.00 96.94 165 LEU A N 1
ATOM 1316 C CA . LEU A 1 165 ? 14.307 -7.665 -17.329 1.00 96.94 165 LEU A CA 1
ATOM 1317 C C . LEU A 1 165 ? 14.108 -8.807 -18.334 1.00 96.94 165 LEU A C 1
ATOM 1319 O O . LEU A 1 165 ? 14.628 -8.782 -19.449 1.00 96.94 165 LEU A O 1
ATOM 1323 N N . LYS A 1 166 ? 13.350 -9.833 -17.938 1.00 95.25 166 LYS A N 1
ATOM 1324 C CA . LYS A 1 166 ? 13.123 -11.021 -18.775 1.00 95.25 166 LYS A CA 1
ATOM 1325 C C . LYS A 1 166 ? 11.921 -10.822 -19.698 1.00 95.25 166 LYS A C 1
ATOM 1327 O O . LYS A 1 166 ? 10.979 -10.116 -19.366 1.00 95.25 166 LYS A O 1
ATOM 1332 N N . SER A 1 167 ? 11.892 -11.548 -20.817 1.00 90.88 167 SER A N 1
ATOM 1333 C CA . SER A 1 167 ? 10.845 -11.437 -21.853 1.00 90.88 167 SER A CA 1
ATOM 1334 C C . SER A 1 167 ? 9.399 -11.691 -21.383 1.00 90.88 167 SER A C 1
ATOM 1336 O O . SER A 1 167 ? 8.478 -11.357 -22.122 1.00 90.88 167 SER A O 1
ATOM 1338 N N . GLY A 1 168 ? 9.185 -12.308 -20.218 1.00 90.38 168 GLY A N 1
ATOM 1339 C CA . GLY A 1 168 ? 7.854 -12.548 -19.640 1.00 90.38 168 GLY A CA 1
ATOM 1340 C C . GLY A 1 168 ? 7.524 -11.654 -18.442 1.00 90.38 168 GLY A C 1
ATOM 1341 O O . GLY A 1 168 ? 6.499 -11.849 -17.800 1.00 90.38 168 GLY A O 1
ATOM 1342 N N . GLU A 1 169 ? 8.409 -10.722 -18.102 1.00 94.56 169 GLU A N 1
ATOM 1343 C CA . GLU A 1 169 ? 8.234 -9.805 -16.982 1.00 94.56 169 GLU A CA 1
ATOM 1344 C C . GLU A 1 169 ? 7.614 -8.487 -17.441 1.00 94.56 169 GLU A C 1
ATOM 1346 O O . GLU A 1 169 ? 7.472 -8.212 -18.635 1.00 94.56 169 GLU A O 1
ATOM 1351 N N . ARG A 1 170 ? 7.269 -7.642 -16.467 1.00 95.31 170 ARG A N 1
ATOM 1352 C CA . ARG A 1 170 ? 6.966 -6.236 -16.735 1.00 95.31 170 ARG A CA 1
ATOM 1353 C C . ARG A 1 170 ? 8.181 -5.595 -17.421 1.00 95.31 170 ARG A C 1
ATOM 1355 O O . ARG A 1 170 ? 9.318 -5.862 -17.033 1.00 95.31 170 ARG A O 1
ATOM 1362 N N . LYS A 1 171 ? 7.938 -4.756 -18.427 1.00 97.62 171 LYS A N 1
ATOM 1363 C CA . LYS A 1 171 ? 8.954 -3.935 -19.103 1.00 97.62 171 LYS A CA 1
ATOM 1364 C C . LYS A 1 171 ? 9.401 -2.772 -18.212 1.00 97.62 171 LYS A C 1
ATOM 1366 O O . LYS A 1 171 ? 8.899 -2.617 -17.097 1.00 97.62 171 LYS A O 1
ATOM 1371 N N . HIS A 1 172 ? 10.332 -1.949 -18.710 1.00 98.25 172 HIS A N 1
ATOM 1372 C CA . HIS A 1 172 ? 10.903 -0.810 -17.973 1.00 98.25 172 HIS A CA 1
ATOM 1373 C C . HIS A 1 172 ? 9.824 0.083 -17.354 1.00 98.25 172 HIS A C 1
ATOM 1375 O O . HIS A 1 172 ? 9.970 0.479 -16.204 1.00 98.25 172 HIS A O 1
ATOM 1381 N N . TRP A 1 173 ? 8.716 0.320 -18.055 1.00 98.50 173 TRP A N 1
ATOM 1382 C CA . TRP A 1 173 ? 7.595 1.100 -17.537 1.00 98.50 173 TRP A CA 1
ATOM 1383 C C . TRP A 1 173 ? 6.319 0.266 -17.440 1.00 98.50 173 TRP A C 1
ATOM 1385 O O . TRP A 1 173 ? 6.059 -0.601 -18.280 1.00 98.50 173 TRP A O 1
ATOM 1395 N N . SER A 1 174 ? 5.494 0.508 -16.420 1.00 97.81 174 SER A N 1
ATOM 1396 C CA . SER A 1 174 ? 4.198 -0.160 -16.269 1.00 97.81 174 SER A CA 1
ATOM 1397 C C . SER A 1 174 ? 3.165 0.642 -15.478 1.00 97.81 174 SER A C 1
ATOM 1399 O O . SER A 1 174 ? 3.502 1.480 -14.652 1.00 97.81 174 SER A O 1
ATOM 1401 N N . SER A 1 175 ? 1.890 0.298 -15.656 1.00 95.69 175 SER A N 1
ATOM 1402 C CA . SER A 1 175 ? 0.843 0.553 -14.649 1.00 95.69 175 SER A CA 1
ATOM 1403 C C . SER A 1 175 ? 1.131 -0.202 -13.338 1.00 95.69 175 SER A C 1
ATOM 1405 O O . SER A 1 175 ? 1.881 -1.182 -13.353 1.00 95.69 175 SER A O 1
ATOM 1407 N N . GLU A 1 176 ? 0.487 0.172 -12.224 1.00 91.31 176 GLU A N 1
ATOM 1408 C CA . GLU A 1 176 ? 0.661 -0.514 -10.924 1.00 91.31 176 GLU A CA 1
ATOM 1409 C C . GLU A 1 176 ? 0.421 -2.022 -11.003 1.00 91.31 176 GLU A C 1
ATOM 1411 O O . GLU A 1 176 ? 1.201 -2.836 -10.508 1.00 91.31 176 GLU A O 1
ATOM 1416 N N . SER A 1 177 ? -0.641 -2.407 -11.711 1.00 89.12 177 SER A N 1
ATOM 1417 C CA . SER A 1 177 ? -1.008 -3.812 -11.905 1.00 89.12 177 SER A CA 1
ATOM 1418 C C . SER A 1 177 ? -0.054 -4.585 -12.822 1.00 89.12 177 SER A C 1
ATOM 1420 O O . SER A 1 177 ? -0.143 -5.805 -12.902 1.00 89.12 177 SER A O 1
ATOM 1422 N N . GLY A 1 178 ? 0.808 -3.897 -13.578 1.00 92.38 178 GLY A N 1
ATOM 1423 C CA . GLY A 1 178 ? 1.630 -4.506 -14.624 1.00 92.38 178 GLY A CA 1
ATOM 1424 C C . GLY A 1 178 ? 0.863 -4.933 -15.882 1.00 92.38 178 GLY A C 1
ATOM 1425 O O . GLY A 1 178 ? 1.496 -5.376 -16.834 1.00 92.38 178 GLY A O 1
ATOM 1426 N N . ARG A 1 179 ? -0.473 -4.781 -15.930 1.00 92.75 179 ARG A N 1
ATOM 1427 C CA . ARG A 1 179 ? -1.304 -5.163 -17.093 1.00 92.75 179 ARG A CA 1
ATOM 1428 C C . ARG A 1 179 ? -0.997 -4.339 -18.341 1.00 92.75 179 ARG A C 1
ATOM 1430 O O . ARG A 1 179 ? -1.105 -4.842 -19.452 1.00 92.75 179 ARG A O 1
ATOM 1437 N N . ILE A 1 180 ? -0.628 -3.079 -18.139 1.00 96.44 180 ILE A N 1
ATOM 1438 C CA . ILE A 1 180 ? -0.097 -2.188 -19.172 1.00 96.44 180 ILE A CA 1
ATOM 1439 C C . ILE A 1 180 ? 1.392 -2.015 -18.884 1.00 96.44 180 ILE A C 1
ATOM 1441 O O . ILE A 1 180 ? 1.748 -1.658 -17.756 1.00 96.44 180 ILE A O 1
ATOM 1445 N N . THR A 1 181 ? 2.247 -2.288 -19.871 1.00 98.00 181 THR A N 1
ATOM 1446 C CA . THR A 1 181 ? 3.703 -2.179 -19.747 1.00 98.00 181 THR A CA 1
ATOM 1447 C C . THR A 1 181 ? 4.362 -1.843 -21.086 1.00 98.00 181 THR A C 1
ATOM 1449 O O . THR A 1 181 ? 3.897 -2.290 -22.135 1.00 98.00 181 THR A O 1
ATOM 1452 N N . GLY A 1 182 ? 5.439 -1.060 -21.053 1.00 97.50 182 GLY A N 1
ATOM 1453 C CA . GLY A 1 182 ? 6.112 -0.516 -22.230 1.00 97.50 182 GLY A CA 1
ATOM 1454 C C . GLY A 1 182 ? 7.592 -0.240 -21.986 1.00 97.50 182 GLY A C 1
ATOM 1455 O O . GLY A 1 182 ? 8.070 -0.261 -20.851 1.00 97.50 182 GLY A O 1
ATOM 1456 N N . ASP A 1 183 ? 8.326 -0.021 -23.074 1.00 97.00 183 ASP A N 1
ATOM 1457 C CA . ASP A 1 183 ? 9.761 0.285 -23.011 1.00 97.00 183 ASP A CA 1
ATOM 1458 C C . ASP A 1 183 ? 9.993 1.791 -22.824 1.00 97.00 183 ASP A C 1
ATOM 1460 O O . ASP A 1 183 ? 11.055 2.207 -22.365 1.00 97.00 183 ASP A O 1
ATOM 1464 N N . LYS A 1 184 ? 8.987 2.618 -23.135 1.00 97.38 184 LYS A N 1
ATOM 1465 C CA . LYS A 1 184 ? 9.008 4.068 -22.942 1.00 97.38 184 LYS A CA 1
ATOM 1466 C C . LYS A 1 184 ? 7.994 4.493 -21.888 1.00 97.38 184 LYS A C 1
ATOM 1468 O O . LYS A 1 184 ? 6.957 3.861 -21.717 1.00 97.38 184 LYS A O 1
ATOM 1473 N N . PHE A 1 185 ? 8.284 5.615 -21.236 1.00 96.50 185 PHE A N 1
ATOM 1474 C CA . PHE A 1 185 ? 7.407 6.237 -20.244 1.00 96.50 185 PHE A CA 1
ATOM 1475 C C . PHE A 1 185 ? 5.996 6.480 -20.802 1.00 96.50 185 PHE A C 1
ATOM 1477 O O . PHE A 1 185 ? 5.011 6.035 -20.218 1.00 96.50 185 PHE A O 1
ATOM 1484 N N . ASP A 1 186 ? 5.911 7.095 -21.985 1.00 96.50 186 ASP A N 1
ATOM 1485 C CA . ASP A 1 186 ? 4.644 7.465 -22.631 1.00 96.50 186 ASP A CA 1
ATOM 1486 C C . ASP A 1 186 ? 3.777 6.261 -23.028 1.00 96.50 186 ASP A C 1
ATOM 1488 O O . ASP A 1 186 ? 2.569 6.412 -23.192 1.00 96.50 186 ASP A O 1
ATOM 1492 N N . ASP A 1 187 ? 4.356 5.059 -23.139 1.00 96.31 187 ASP A N 1
ATOM 1493 C CA . ASP A 1 187 ? 3.610 3.842 -23.485 1.00 96.31 187 ASP A CA 1
ATOM 1494 C C . ASP A 1 187 ? 2.599 3.453 -22.389 1.00 96.31 187 ASP A C 1
ATOM 1496 O O . ASP A 1 187 ? 1.686 2.662 -22.635 1.00 96.31 187 ASP A O 1
ATOM 1500 N N . VAL A 1 188 ? 2.786 3.953 -21.161 1.00 97.19 188 VAL A N 1
ATOM 1501 C CA . VAL A 1 188 ? 2.016 3.535 -19.979 1.00 97.19 188 VAL A CA 1
ATOM 1502 C C . VAL A 1 188 ? 1.346 4.688 -19.236 1.00 97.19 188 VAL A C 1
ATOM 1504 O O . VAL A 1 188 ? 0.650 4.432 -18.253 1.00 97.19 188 VAL A O 1
ATOM 1507 N N . VAL A 1 189 ? 1.539 5.934 -19.681 1.00 95.88 189 VAL A N 1
ATOM 1508 C CA . VAL A 1 189 ? 0.892 7.104 -19.073 1.00 95.88 189 VAL A CA 1
ATOM 1509 C C . VAL A 1 189 ? -0.626 6.983 -19.245 1.00 95.88 189 VAL A C 1
ATOM 1511 O O . VAL A 1 189 ? -1.105 6.886 -20.379 1.00 95.88 189 VAL A O 1
ATOM 1514 N N . PRO A 1 190 ? -1.411 6.995 -18.152 1.00 94.06 190 PRO A N 1
ATOM 1515 C CA . PRO A 1 190 ? -2.860 6.962 -18.265 1.00 94.06 190 PRO A CA 1
ATOM 1516 C C . PRO A 1 190 ? -3.384 8.231 -18.955 1.00 94.06 190 PRO A C 1
ATOM 1518 O O . PRO A 1 190 ? -2.863 9.322 -18.708 1.00 94.06 190 PRO A O 1
ATOM 1521 N N . PRO A 1 191 ? -4.432 8.131 -19.790 1.00 91.88 191 PRO A N 1
ATOM 1522 C CA . PRO A 1 191 ? -5.043 9.309 -20.390 1.00 91.88 191 PRO A CA 1
ATOM 1523 C C . PRO A 1 191 ? -5.688 10.191 -19.311 1.00 91.88 191 PRO A C 1
ATOM 1525 O O . PRO A 1 191 ? -6.350 9.688 -18.404 1.00 91.88 191 PRO A O 1
ATOM 1528 N N . ALA A 1 192 ? -5.548 11.509 -19.451 1.00 89.19 192 ALA A N 1
ATOM 1529 C CA . ALA A 1 192 ? -6.221 12.502 -18.616 1.00 89.19 192 ALA A CA 1
ATOM 1530 C C . ALA A 1 192 ? -7.173 13.356 -19.463 1.00 89.19 192 ALA A C 1
ATOM 1532 O O . ALA A 1 192 ? -6.858 13.705 -20.603 1.00 89.19 192 ALA A O 1
ATOM 1533 N N . ALA A 1 193 ? -8.346 13.689 -18.918 1.00 86.12 193 ALA A N 1
ATOM 1534 C CA . ALA A 1 193 ? -9.300 14.555 -19.605 1.00 86.12 193 ALA A CA 1
ATOM 1535 C C . ALA A 1 193 ? -8.761 15.992 -19.717 1.00 86.12 193 ALA A C 1
ATOM 1537 O O . ALA A 1 193 ? -8.042 16.469 -18.844 1.00 86.12 193 ALA A O 1
ATOM 1538 N N . SER A 1 194 ? -9.138 16.712 -20.775 1.00 89.50 194 SER A N 1
ATOM 1539 C CA . SER A 1 194 ? -8.604 18.051 -21.077 1.00 89.50 194 SER A CA 1
ATOM 1540 C C . SER A 1 194 ? -8.992 19.144 -20.074 1.00 89.50 194 SER A C 1
ATOM 1542 O O . SER A 1 194 ? -8.418 20.229 -20.112 1.00 89.50 194 SER A O 1
ATOM 1544 N N . CYS A 1 195 ? -9.982 18.889 -19.215 1.00 88.62 195 CYS A N 1
ATOM 1545 C CA . CYS A 1 195 ? -10.357 19.776 -18.110 1.00 88.62 195 CYS A CA 1
ATOM 1546 C C . CYS A 1 195 ? -9.343 19.756 -16.957 1.00 88.62 195 CYS A C 1
ATOM 1548 O O . CYS A 1 195 ? -9.396 20.616 -16.086 1.00 88.62 195 CYS A O 1
ATOM 1550 N N . TYR A 1 196 ? -8.407 18.809 -16.961 1.00 92.25 196 TYR A N 1
ATOM 1551 C CA . TYR A 1 196 ? -7.345 18.719 -15.976 1.00 92.25 196 TYR A CA 1
ATOM 1552 C C . TYR A 1 196 ? -6.071 19.401 -16.463 1.00 92.25 196 TYR A C 1
ATOM 1554 O O . TYR A 1 196 ? -5.652 19.219 -17.609 1.00 92.25 196 TYR A O 1
ATOM 1562 N N . LYS A 1 197 ? -5.402 20.135 -15.571 1.00 92.38 197 LYS A N 1
ATOM 1563 C CA . LYS A 1 197 ? -4.047 20.642 -15.811 1.00 92.38 197 LYS A CA 1
ATOM 1564 C C . LYS A 1 197 ? -3.092 20.150 -14.744 1.00 92.38 197 LYS A C 1
ATOM 1566 O O . LYS A 1 197 ? -3.408 20.154 -13.560 1.00 92.38 197 LYS A O 1
ATOM 1571 N 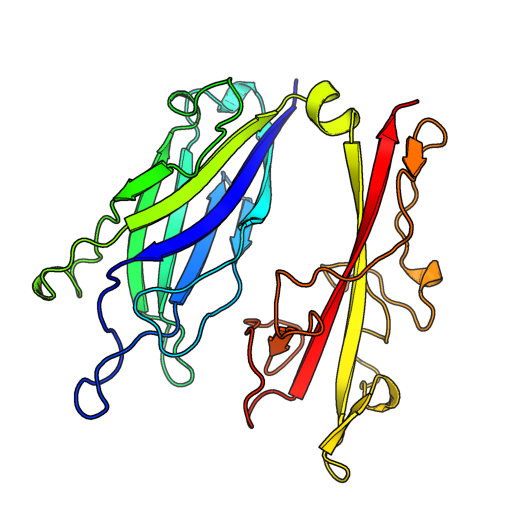N . ALA A 1 198 ? -1.902 19.761 -15.184 1.00 91.75 198 ALA A N 1
ATOM 1572 C CA . ALA A 1 198 ? -0.818 19.420 -14.284 1.00 91.75 198 ALA A CA 1
ATOM 1573 C C . ALA A 1 198 ? -0.423 20.641 -13.448 1.00 91.75 198 ALA A C 1
ATOM 1575 O O . ALA A 1 198 ? -0.135 21.706 -14.001 1.00 91.75 198 ALA A O 1
ATOM 1576 N N . THR A 1 199 ? -0.381 20.471 -12.132 1.00 90.69 199 THR A N 1
ATOM 1577 C CA . THR A 1 199 ? 0.127 21.498 -11.211 1.00 90.69 199 THR A CA 1
ATOM 1578 C C . THR A 1 199 ? 1.632 21.386 -11.001 1.00 90.69 199 THR A C 1
ATOM 1580 O O . THR A 1 199 ? 2.280 22.335 -10.562 1.00 90.69 199 THR A O 1
ATOM 1583 N N . GLU A 1 200 ? 2.206 20.247 -11.383 1.00 91.50 200 GLU A N 1
ATOM 1584 C CA . GLU A 1 200 ? 3.617 19.923 -11.236 1.00 91.50 200 GLU A CA 1
ATOM 1585 C C . GLU A 1 200 ? 4.119 19.014 -12.368 1.00 91.50 200 GLU A C 1
ATOM 1587 O O . GLU A 1 200 ? 3.353 18.449 -13.157 1.00 91.50 200 GLU A O 1
ATOM 1592 N N . THR A 1 201 ? 5.438 18.860 -12.458 1.00 94.00 201 THR A N 1
ATOM 1593 C CA . THR A 1 201 ? 6.048 17.861 -13.339 1.00 94.00 201 THR A CA 1
ATOM 1594 C C . THR A 1 201 ? 6.052 16.492 -12.672 1.00 94.00 201 THR A C 1
ATOM 1596 O O . THR A 1 201 ? 6.085 16.390 -11.445 1.00 94.00 201 THR A O 1
ATOM 1599 N N . TRP A 1 202 ? 6.108 15.439 -13.489 1.00 96.06 202 TRP A N 1
ATOM 1600 C CA . TRP A 1 202 ? 6.320 14.080 -13.002 1.00 96.06 202 TRP A CA 1
ATOM 1601 C C . TRP A 1 202 ? 7.514 14.003 -12.052 1.00 96.06 202 TRP A C 1
ATOM 1603 O O . TRP A 1 202 ? 8.594 14.524 -12.339 1.00 96.06 202 TRP A O 1
ATOM 1613 N N . HIS A 1 203 ? 7.323 13.319 -10.933 1.00 93.38 203 HIS A N 1
ATOM 1614 C CA . HIS A 1 203 ? 8.377 13.055 -9.969 1.00 93.38 203 HIS A CA 1
ATOM 1615 C C . HIS A 1 203 ? 8.147 11.700 -9.306 1.00 93.38 203 HIS A C 1
ATOM 1617 O O . HIS A 1 203 ? 7.026 11.194 -9.255 1.00 93.38 203 HIS A O 1
ATOM 1623 N N . TYR A 1 204 ? 9.216 11.091 -8.801 1.00 90.00 204 TYR A N 1
ATOM 1624 C CA . TYR A 1 204 ? 9.100 9.836 -8.072 1.00 90.00 204 TYR A CA 1
ATOM 1625 C C . TYR A 1 204 ? 8.766 10.064 -6.596 1.00 90.00 204 TYR A C 1
ATOM 1627 O O . TYR A 1 204 ? 9.248 11.010 -5.963 1.00 90.00 204 TYR A O 1
ATOM 1635 N N . VAL A 1 205 ? 7.959 9.164 -6.038 1.00 86.94 205 VAL A N 1
ATOM 1636 C CA . VAL A 1 205 ? 7.513 9.213 -4.643 1.00 86.94 205 VAL A CA 1
ATOM 1637 C C . VAL A 1 205 ? 8.652 8.761 -3.732 1.00 86.94 205 VAL A C 1
ATOM 1639 O O . VAL A 1 205 ? 9.040 7.598 -3.738 1.00 86.94 205 VAL A O 1
ATOM 1642 N N . LYS A 1 206 ? 9.196 9.687 -2.935 1.00 82.12 206 LYS A N 1
ATOM 1643 C CA . LYS A 1 206 ? 10.312 9.420 -2.005 1.00 82.12 206 LYS A CA 1
ATOM 1644 C C . LYS A 1 206 ? 9.881 8.857 -0.655 1.00 82.12 206 LYS A C 1
ATOM 1646 O O . LYS A 1 206 ? 10.712 8.332 0.070 1.00 82.12 206 LYS A O 1
ATOM 1651 N N . THR A 1 207 ? 8.609 9.002 -0.295 1.00 73.00 207 THR A N 1
ATOM 1652 C CA . THR A 1 207 ? 8.067 8.486 0.971 1.00 73.00 207 THR A CA 1
ATOM 1653 C C . THR A 1 207 ? 7.826 6.977 0.930 1.00 73.00 207 THR A C 1
ATOM 1655 O O . THR A 1 207 ? 7.562 6.367 1.956 1.00 73.00 207 THR A O 1
ATOM 1658 N N . SER A 1 208 ? 7.906 6.357 -0.248 1.00 72.75 208 SER A N 1
ATOM 1659 C CA . SER A 1 208 ? 7.736 4.919 -0.435 1.00 72.75 208 SER A CA 1
ATOM 1660 C C . SER A 1 208 ? 9.044 4.312 -0.932 1.00 72.75 208 SER A C 1
ATOM 1662 O O . SER A 1 208 ? 9.478 4.625 -2.036 1.00 72.75 208 SER A O 1
ATOM 1664 N N . GLY A 1 209 ? 9.649 3.422 -0.145 1.00 86.19 209 GLY A N 1
ATOM 1665 C CA . GLY A 1 209 ? 10.900 2.761 -0.519 1.00 86.19 209 GLY A CA 1
ATOM 1666 C C . GLY A 1 209 ? 12.148 3.425 0.054 1.00 86.19 209 GLY A C 1
ATOM 1667 O O . GLY A 1 209 ? 12.079 4.168 1.028 1.00 86.19 209 GLY A O 1
ATOM 1668 N N . ASP A 1 210 ? 13.301 3.124 -0.539 1.00 89.81 210 ASP A N 1
ATOM 1669 C CA . ASP A 1 210 ? 14.570 3.728 -0.140 1.00 89.81 210 ASP A CA 1
ATOM 1670 C C . ASP A 1 210 ? 14.625 5.246 -0.420 1.00 89.81 210 ASP A C 1
ATOM 1672 O O . ASP A 1 210 ? 13.704 5.848 -0.969 1.00 89.81 210 ASP A O 1
ATOM 1676 N N . LEU A 1 211 ? 15.753 5.890 -0.100 1.00 87.81 211 LEU A N 1
ATOM 1677 C CA . LEU A 1 211 ? 15.949 7.337 -0.303 1.00 87.81 211 LEU A CA 1
ATOM 1678 C C . LEU A 1 211 ? 15.761 7.810 -1.761 1.00 87.81 211 LEU A C 1
ATOM 1680 O O . LEU A 1 211 ? 15.617 9.010 -2.013 1.00 87.81 211 LEU A O 1
ATOM 1684 N N . ALA A 1 212 ? 15.795 6.892 -2.728 1.00 91.44 212 ALA A N 1
ATOM 1685 C CA . ALA A 1 212 ? 15.580 7.155 -4.142 1.00 91.44 212 ALA A CA 1
ATOM 1686 C C . ALA A 1 212 ? 14.203 6.676 -4.643 1.00 91.44 212 ALA A C 1
ATOM 1688 O O . ALA A 1 212 ? 13.965 6.761 -5.850 1.00 91.44 212 ALA A O 1
ATOM 1689 N N . GLY A 1 213 ? 13.311 6.237 -3.748 1.00 92.62 213 GLY A N 1
ATOM 1690 C CA . GLY A 1 213 ? 11.944 5.793 -4.031 1.00 92.62 213 GLY A CA 1
ATOM 1691 C C . GLY A 1 213 ? 11.837 4.355 -4.545 1.00 92.62 213 GLY A C 1
ATOM 1692 O O . GLY A 1 213 ? 10.809 3.987 -5.116 1.00 92.62 213 GLY A O 1
ATOM 1693 N N . TRP A 1 214 ? 12.901 3.550 -4.433 1.00 96.19 214 TRP A N 1
ATOM 1694 C CA . TRP A 1 214 ? 12.870 2.158 -4.884 1.00 96.19 214 TRP A CA 1
ATOM 1695 C C . TRP A 1 214 ? 12.306 1.241 -3.809 1.00 96.19 214 TRP A C 1
ATOM 1697 O O . TRP A 1 214 ? 12.747 1.260 -2.662 1.00 96.19 214 TRP A O 1
ATOM 1707 N N . VAL A 1 215 ? 11.395 0.366 -4.218 1.00 96.06 215 VAL A N 1
ATOM 1708 C CA . VAL A 1 215 ? 10.928 -0.773 -3.427 1.00 96.06 215 VAL A CA 1
ATOM 1709 C C . VAL A 1 215 ? 11.396 -2.071 -4.069 1.00 96.06 215 VAL A C 1
ATOM 1711 O O . VAL A 1 215 ? 11.551 -2.151 -5.288 1.00 96.06 215 VAL A O 1
ATOM 1714 N N . TYR A 1 216 ? 11.626 -3.095 -3.257 1.00 97.12 216 TYR A N 1
ATOM 1715 C CA . TYR A 1 216 ? 12.338 -4.311 -3.647 1.00 97.12 216 TYR A CA 1
ATOM 1716 C C . TYR A 1 216 ? 11.495 -5.555 -3.389 1.00 97.12 216 TYR A C 1
ATOM 1718 O O . TYR A 1 216 ? 10.769 -5.603 -2.401 1.00 97.12 216 TYR A O 1
ATOM 1726 N N . ALA A 1 217 ? 11.609 -6.566 -4.248 1.00 96.19 217 ALA A N 1
ATOM 1727 C CA . ALA A 1 217 ? 10.903 -7.833 -4.079 1.00 96.19 217 ALA A CA 1
ATOM 1728 C C . ALA A 1 217 ? 11.663 -9.006 -4.713 1.00 96.19 217 ALA A C 1
ATOM 1730 O O . ALA A 1 217 ? 12.608 -8.834 -5.495 1.00 96.19 217 ALA A O 1
ATOM 1731 N N . ALA A 1 218 ? 11.257 -10.228 -4.358 1.00 94.69 218 ALA A N 1
ATOM 1732 C CA . ALA A 1 218 ? 11.772 -11.446 -4.982 1.00 94.69 218 ALA A CA 1
ATOM 1733 C C . ALA A 1 218 ? 11.389 -11.496 -6.469 1.00 94.69 218 ALA A C 1
ATOM 1735 O O . ALA A 1 218 ? 12.233 -11.812 -7.308 1.00 94.69 218 ALA A O 1
ATOM 1736 N N . ASP A 1 219 ? 10.168 -11.083 -6.789 1.00 94.88 219 ASP A N 1
ATOM 1737 C CA . ASP A 1 219 ? 9.597 -10.969 -8.127 1.00 94.88 219 ASP A CA 1
ATOM 1738 C C . ASP A 1 219 ? 8.525 -9.858 -8.160 1.00 94.88 219 ASP A C 1
ATOM 1740 O O . ASP A 1 219 ? 8.347 -9.114 -7.195 1.00 94.88 219 ASP A O 1
ATOM 1744 N N . PHE A 1 220 ? 7.854 -9.692 -9.300 1.00 94.94 220 PHE A N 1
ATOM 1745 C CA . PHE A 1 220 ? 6.886 -8.613 -9.505 1.00 94.94 220 PHE A CA 1
ATOM 1746 C C . PHE A 1 220 ? 5.533 -8.821 -8.810 1.00 94.94 220 PHE A C 1
ATOM 1748 O O . PHE A 1 220 ? 4.704 -7.905 -8.859 1.00 94.94 220 PHE A O 1
ATOM 1755 N N . ASP A 1 221 ? 5.313 -9.967 -8.166 1.00 91.38 221 ASP A N 1
ATOM 1756 C CA . ASP A 1 221 ? 4.102 -10.241 -7.388 1.00 91.38 221 ASP A CA 1
ATOM 1757 C C . ASP A 1 221 ? 4.247 -9.755 -5.935 1.00 91.38 221 ASP A C 1
ATOM 1759 O O . ASP A 1 221 ? 3.259 -9.599 -5.214 1.00 91.38 221 ASP A O 1
ATOM 1763 N N . GLY A 1 222 ? 5.471 -9.403 -5.526 1.00 90.75 222 GLY A N 1
ATOM 1764 C CA . GLY A 1 222 ? 5.776 -8.935 -4.182 1.00 90.75 222 GLY A CA 1
ATOM 1765 C C . GLY A 1 222 ? 5.903 -10.091 -3.175 1.00 90.75 222 GLY A C 1
ATOM 1766 O O . GLY A 1 222 ? 6.137 -11.231 -3.565 1.00 90.75 222 GLY A O 1
ATOM 1767 N N . PRO A 1 223 ? 5.782 -9.827 -1.863 1.00 92.25 223 PRO A N 1
ATOM 1768 C CA . PRO A 1 223 ? 5.640 -8.509 -1.254 1.00 92.25 223 PRO A CA 1
ATOM 1769 C C . PRO A 1 223 ? 6.801 -7.563 -1.551 1.00 92.25 223 PRO A C 1
ATOM 1771 O O . PRO A 1 223 ? 7.916 -7.984 -1.856 1.00 92.25 223 PRO A O 1
ATOM 1774 N N . TRP A 1 224 ? 6.513 -6.268 -1.444 1.00 94.38 224 TRP A N 1
ATOM 1775 C CA . TRP A 1 224 ? 7.473 -5.196 -1.674 1.00 94.38 224 TRP A CA 1
ATOM 1776 C C . TRP A 1 224 ? 8.015 -4.660 -0.353 1.00 94.38 224 TRP A C 1
ATOM 1778 O O . TRP A 1 224 ? 7.263 -4.434 0.592 1.00 94.38 224 TRP A O 1
ATOM 1788 N N . PHE A 1 225 ? 9.317 -4.408 -0.317 1.00 94.25 225 PHE A N 1
ATOM 1789 C CA . PHE A 1 225 ? 10.052 -3.970 0.862 1.00 94.25 225 PHE A CA 1
ATOM 1790 C C . PHE A 1 225 ? 10.776 -2.659 0.590 1.00 94.25 225 PHE A C 1
ATOM 1792 O O . PHE A 1 225 ? 11.231 -2.406 -0.525 1.00 94.25 225 PHE A O 1
ATOM 1799 N N . GLU A 1 226 ? 10.949 -1.855 1.634 1.00 91.56 226 GLU A N 1
ATOM 1800 C CA . GLU A 1 226 ? 11.679 -0.585 1.552 1.00 91.56 226 GLU A CA 1
ATOM 1801 C C . GLU A 1 226 ? 13.172 -0.784 1.240 1.00 91.56 226 GLU A C 1
ATOM 1803 O O . GLU A 1 226 ? 13.789 0.000 0.524 1.00 91.56 226 GLU A O 1
ATOM 1808 N N . LYS A 1 227 ? 13.763 -1.863 1.765 1.00 90.81 227 LYS A N 1
ATOM 1809 C CA . LYS A 1 227 ? 15.206 -2.118 1.699 1.00 90.81 227 LYS A CA 1
ATOM 1810 C C . LYS A 1 227 ? 15.508 -3.365 0.889 1.00 90.81 227 LYS A C 1
ATOM 1812 O O . LYS A 1 227 ? 14.855 -4.394 1.049 1.00 90.81 227 LYS A O 1
ATOM 1817 N N . SER A 1 228 ? 16.551 -3.279 0.068 1.00 92.12 228 SER A N 1
ATOM 1818 C CA . SER A 1 228 ? 17.050 -4.414 -0.703 1.00 92.12 228 SER A CA 1
ATOM 1819 C C . SER A 1 228 ? 17.598 -5.524 0.200 1.00 92.12 228 SER A C 1
ATOM 1821 O O . SER A 1 228 ? 18.222 -5.261 1.228 1.00 92.12 228 SER A O 1
ATOM 1823 N N . GLN A 1 229 ? 17.408 -6.772 -0.222 1.00 89.69 229 GLN A N 1
ATOM 1824 C CA . GLN A 1 229 ? 17.955 -7.970 0.405 1.00 89.69 229 GLN A CA 1
ATOM 1825 C C . GLN A 1 229 ? 18.543 -8.887 -0.667 1.00 89.69 229 GLN A C 1
ATOM 1827 O O . GLN A 1 229 ? 18.169 -8.811 -1.835 1.00 89.69 229 GLN A O 1
ATOM 1832 N N . VAL A 1 230 ? 19.425 -9.809 -0.271 1.00 89.31 230 VAL A N 1
ATOM 1833 C CA . VAL A 1 230 ? 20.103 -10.731 -1.204 1.00 89.31 230 VAL A CA 1
ATOM 1834 C C . VAL A 1 230 ? 19.119 -11.579 -2.018 1.00 89.31 230 VAL A C 1
ATOM 1836 O O . VAL A 1 230 ? 19.409 -11.904 -3.165 1.00 89.31 230 VAL A O 1
ATOM 1839 N N . ARG A 1 231 ? 17.955 -11.914 -1.445 1.00 90.38 231 ARG A N 1
ATOM 1840 C CA . ARG A 1 231 ? 16.903 -12.688 -2.121 1.00 90.38 231 ARG A CA 1
ATOM 1841 C C . ARG A 1 231 ? 16.098 -11.883 -3.148 1.00 90.38 231 ARG A C 1
ATOM 1843 O O . ARG A 1 231 ? 15.382 -12.477 -3.947 1.00 90.38 231 ARG A O 1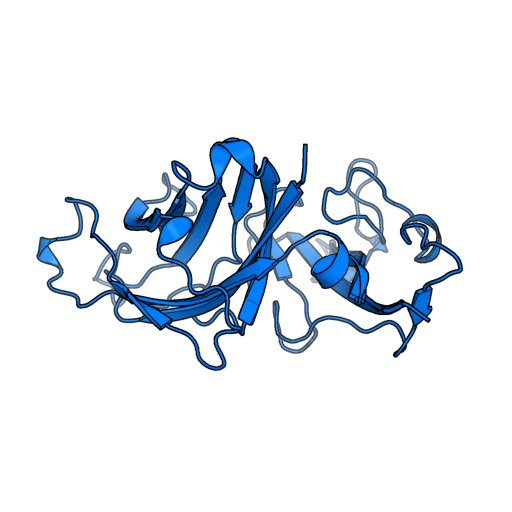
ATOM 1850 N N . PHE A 1 232 ? 16.166 -10.553 -3.112 1.00 95.00 232 PHE A N 1
ATOM 1851 C CA . PHE A 1 232 ? 15.379 -9.706 -4.001 1.00 95.00 232 PHE A CA 1
ATOM 1852 C C . PHE A 1 232 ? 16.042 -9.587 -5.362 1.00 95.00 232 PHE A C 1
ATOM 1854 O O . PHE A 1 232 ? 17.249 -9.379 -5.477 1.00 95.00 232 PHE A O 1
ATOM 1861 N N . SER A 1 233 ? 15.226 -9.737 -6.400 1.00 96.62 233 SER A N 1
ATOM 1862 C CA . SER A 1 233 ? 15.701 -9.799 -7.776 1.00 96.62 233 SER A CA 1
ATOM 1863 C C . SER A 1 233 ? 15.091 -8.725 -8.670 1.00 96.62 233 SER A C 1
ATOM 1865 O O . SER A 1 233 ? 15.636 -8.453 -9.741 1.00 96.62 233 SER A O 1
ATOM 1867 N N . VAL A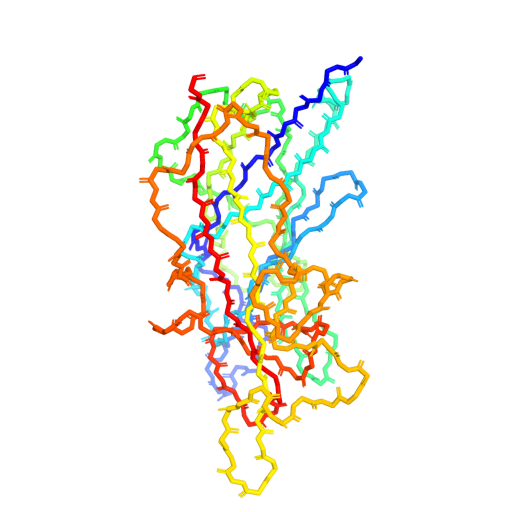 1 234 ? 14.019 -8.077 -8.211 1.00 97.69 234 VAL A N 1
ATOM 1868 C CA . VAL A 1 234 ? 13.377 -6.951 -8.887 1.00 97.69 234 VAL A CA 1
ATOM 1869 C C . VAL A 1 234 ? 13.259 -5.761 -7.942 1.00 97.69 234 VAL A C 1
ATOM 1871 O O . VAL A 1 234 ? 13.191 -5.911 -6.718 1.00 97.69 234 VAL A O 1
ATOM 1874 N N . ARG A 1 235 ? 13.230 -4.569 -8.527 1.00 97.88 235 ARG A N 1
ATOM 1875 C CA . ARG A 1 235 ? 12.849 -3.341 -7.842 1.00 97.88 235 ARG A CA 1
ATOM 1876 C C . ARG A 1 235 ? 11.940 -2.513 -8.730 1.00 97.88 235 ARG A C 1
ATOM 1878 O O . ARG A 1 235 ? 12.022 -2.605 -9.956 1.00 97.88 235 ARG A O 1
ATOM 1885 N N . ARG A 1 236 ? 11.102 -1.693 -8.111 1.00 97.44 236 ARG A N 1
ATOM 1886 C CA . ARG A 1 236 ? 10.272 -0.728 -8.826 1.00 97.44 236 ARG A CA 1
ATOM 1887 C C . ARG A 1 236 ? 10.209 0.607 -8.106 1.00 97.44 236 ARG A C 1
ATOM 1889 O O . ARG A 1 236 ? 10.437 0.662 -6.900 1.00 97.44 236 ARG A O 1
ATOM 1896 N N . ARG A 1 237 ? 9.912 1.673 -8.839 1.00 96.62 237 ARG A N 1
ATOM 1897 C CA . ARG A 1 237 ? 9.796 3.033 -8.310 1.00 96.62 237 ARG A CA 1
ATOM 1898 C C . ARG A 1 237 ? 8.565 3.719 -8.874 1.00 96.62 237 ARG A C 1
ATOM 1900 O O . ARG A 1 237 ? 8.351 3.719 -10.084 1.00 96.62 237 ARG A O 1
ATOM 1907 N N . ARG A 1 238 ? 7.766 4.299 -7.982 1.00 95.62 238 ARG A N 1
ATOM 1908 C CA . ARG A 1 238 ? 6.510 4.975 -8.313 1.00 95.62 238 ARG A CA 1
ATOM 1909 C C . ARG A 1 238 ? 6.784 6.400 -8.766 1.00 95.62 238 ARG A C 1
ATOM 1911 O O . ARG A 1 238 ? 7.420 7.155 -8.034 1.00 95.62 238 ARG A O 1
ATOM 1918 N N . TRP A 1 239 ? 6.259 6.767 -9.924 1.00 96.25 239 TRP A N 1
ATOM 1919 C CA . TRP A 1 239 ? 6.239 8.123 -10.455 1.00 96.25 239 TRP A CA 1
ATOM 1920 C C . TRP A 1 239 ? 4.806 8.628 -10.477 1.00 96.25 239 TRP A C 1
ATOM 1922 O O . TRP A 1 239 ? 3.906 7.889 -10.873 1.00 96.25 239 TRP A O 1
ATOM 1932 N N . ILE A 1 240 ? 4.600 9.872 -10.053 1.00 95.00 240 ILE A N 1
ATOM 1933 C CA . ILE A 1 240 ? 3.286 10.507 -10.036 1.00 95.00 240 ILE A CA 1
ATOM 1934 C C . ILE A 1 240 ? 3.312 11.885 -10.685 1.00 95.00 240 ILE A C 1
ATOM 1936 O O . ILE A 1 240 ? 4.350 12.552 -10.727 1.00 95.00 240 ILE A O 1
ATOM 1940 N N . GLN A 1 241 ? 2.146 12.309 -11.156 1.00 95.00 241 GLN A N 1
ATOM 1941 C CA . GLN A 1 241 ? 1.866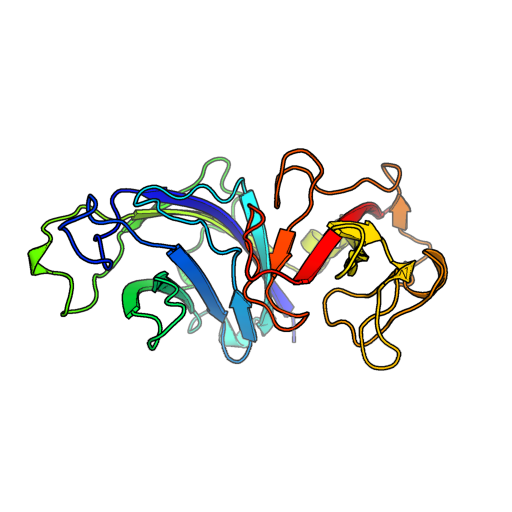 13.688 -11.516 1.00 95.00 241 GLN A CA 1
ATOM 1942 C C . GLN A 1 241 ? 0.480 14.062 -11.010 1.00 95.00 241 GLN A C 1
ATOM 1944 O O . GLN A 1 241 ? -0.498 13.364 -11.277 1.00 95.00 241 GLN A O 1
ATOM 1949 N N . VAL A 1 242 ? 0.400 15.172 -10.285 1.00 92.44 242 VAL A N 1
ATOM 1950 C CA . VAL A 1 242 ? -0.867 15.723 -9.820 1.00 92.44 242 VAL A CA 1
ATOM 1951 C C . VAL A 1 242 ? -1.452 16.651 -10.872 1.00 92.44 242 VAL A C 1
ATOM 1953 O O . VAL A 1 242 ? -0.776 17.534 -11.408 1.00 92.44 242 VAL A O 1
ATOM 1956 N N . LEU A 1 243 ? -2.730 16.436 -11.160 1.00 93.12 243 LEU A N 1
ATOM 1957 C CA . LEU A 1 243 ? -3.532 17.278 -12.020 1.00 93.12 243 LEU A CA 1
ATOM 1958 C C . LEU A 1 243 ? -4.722 17.806 -11.225 1.00 93.12 243 LEU A C 1
ATOM 1960 O O . LEU A 1 243 ? -5.344 17.061 -10.471 1.00 93.12 243 LEU A O 1
ATOM 1964 N N . GLU A 1 244 ? -5.057 19.070 -11.433 1.00 92.12 244 GLU A N 1
ATOM 1965 C CA . GLU A 1 244 ? -6.218 19.718 -10.825 1.00 92.12 244 GLU A CA 1
ATOM 1966 C C . GLU A 1 244 ? -7.221 20.122 -11.902 1.00 92.12 244 GLU A C 1
ATOM 1968 O O . GLU A 1 244 ? -6.851 20.374 -13.057 1.00 92.12 244 GLU A O 1
ATOM 1973 N N . LEU A 1 245 ? -8.497 20.123 -11.528 1.00 88.50 245 LEU A N 1
ATOM 1974 C CA . LEU A 1 245 ? -9.586 20.569 -12.388 1.00 88.50 245 LEU A CA 1
ATOM 1975 C C . LEU A 1 245 ? -9.494 22.091 -12.607 1.00 88.50 245 LEU A C 1
ATOM 1977 O O . LEU A 1 245 ? -9.250 22.838 -11.660 1.00 88.50 245 LEU A O 1
ATOM 1981 N N . VAL A 1 246 ? -9.679 22.545 -13.852 1.00 83.62 246 VAL A N 1
ATOM 1982 C CA . VAL A 1 246 ? -9.570 23.962 -14.265 1.00 83.62 246 VAL A CA 1
ATOM 1983 C C . VAL A 1 246 ? -10.870 24.500 -14.834 1.00 83.62 246 VAL A C 1
ATOM 1985 O O . VAL A 1 246 ? -11.549 23.747 -15.567 1.00 83.62 246 VAL A O 1
#

Secondary structure (DSSP, 8-state):
--EEEEEEEEEEEES----S-GGGT----EEEEEEETTEEEEPPB-TT-SS-EEEEEEEEEEEEGGGGGG-EEEEEEEE--SSSPPEEEEEEEEEGGGS-SS--SS-EEEEPEE-TTTGGG----EEEEEEEEE-HHHHHTEEEEEEEEEEEE-TTT--EEGGG--TTS--SEE-TTSSSEESSGGGTPPP--TTEEESS--EE-SSSSSTTSEEEESSTT---BSS--TT--EEEEEEEEEEEE-

Radius of gyration: 19.29 Å; chains: 1; bounding box: 54×44×50 Å

Organism: NCBI:txid100861